Protein AF-A0A964DGU6-F1 (afdb_monomer_lite)

Radius of gyration: 27.06 Å; chains: 1; bounding box: 55×57×66 Å

Structure (mmCIF, N/CA/C/O backbone):
data_AF-A0A964DGU6-F1
#
_entry.id   AF-A0A964DGU6-F1
#
loop_
_atom_site.group_PDB
_atom_site.id
_atom_site.type_symbol
_atom_site.label_atom_id
_atom_site.label_alt_id
_atom_site.label_comp_id
_atom_site.label_asym_id
_atom_site.label_entity_id
_atom_site.label_seq_id
_atom_site.pdbx_PDB_ins_code
_atom_site.Cartn_x
_atom_site.Cartn_y
_atom_site.Cartn_z
_atom_site.occupancy
_atom_site.B_iso_or_equiv
_atom_site.auth_seq_id
_atom_site.auth_comp_id
_atom_site.auth_asym_id
_atom_site.auth_atom_id
_atom_site.pdbx_PDB_model_num
ATOM 1 N N . MET A 1 1 ? -18.839 1.724 38.085 1.00 58.38 1 MET A N 1
ATOM 2 C CA . MET A 1 1 ? -18.675 3.150 38.449 1.00 58.38 1 MET A CA 1
ATOM 3 C C . MET A 1 1 ? -19.527 3.477 39.675 1.00 58.38 1 MET A C 1
ATOM 5 O O . MET A 1 1 ? -20.723 3.678 39.516 1.00 58.38 1 MET A O 1
ATOM 9 N N . PRO A 1 2 ? -18.954 3.476 40.890 1.00 62.03 2 PRO A N 1
ATOM 10 C CA . PRO A 1 2 ? -19.704 3.676 42.140 1.00 62.03 2 PRO A CA 1
ATOM 11 C C . PRO A 1 2 ? -20.399 5.047 42.236 1.00 62.03 2 PRO A C 1
ATOM 13 O O . PRO A 1 2 ? -21.585 5.110 42.528 1.00 62.03 2 PRO A O 1
ATOM 16 N N . LYS A 1 3 ? -19.708 6.127 41.850 1.00 67.19 3 LYS A N 1
ATOM 17 C CA . LYS A 1 3 ? -20.197 7.516 41.967 1.00 67.19 3 LYS A CA 1
ATOM 18 C C . LYS A 1 3 ? -21.441 7.842 41.123 1.00 67.19 3 LYS A C 1
ATOM 20 O O . LYS A 1 3 ? -22.270 8.638 41.537 1.00 67.19 3 LYS A O 1
ATOM 25 N N . LEU A 1 4 ? -21.604 7.206 39.959 1.00 69.81 4 LEU A N 1
ATOM 26 C CA . LEU A 1 4 ? -22.812 7.372 39.132 1.00 69.81 4 LEU A CA 1
ATOM 27 C C . LEU A 1 4 ? -24.044 6.741 39.785 1.00 69.81 4 LEU A C 1
ATOM 29 O O . LEU A 1 4 ? -25.141 7.274 39.665 1.00 69.81 4 LEU A O 1
ATOM 33 N N . LYS A 1 5 ? -23.855 5.616 40.488 1.00 75.62 5 LYS A N 1
ATOM 34 C CA . LYS A 1 5 ? -24.944 4.938 41.198 1.00 75.62 5 LYS A CA 1
ATOM 35 C C . LYS A 1 5 ? -25.430 5.752 42.395 1.00 75.62 5 LYS A C 1
ATOM 37 O O . LYS A 1 5 ? -26.609 5.689 42.701 1.00 75.62 5 LYS A O 1
ATOM 42 N N . GLU A 1 6 ? -24.544 6.511 43.036 1.00 78.00 6 GLU A N 1
ATOM 43 C CA . GLU A 1 6 ? -24.896 7.441 44.116 1.00 78.00 6 GLU A CA 1
ATOM 44 C C . GLU A 1 6 ? -25.636 8.676 43.582 1.00 78.00 6 GLU A C 1
ATOM 46 O O . GLU A 1 6 ? -26.666 9.051 44.127 1.00 78.00 6 GLU A O 1
ATOM 51 N N . MET A 1 7 ? -25.178 9.276 42.476 1.00 74.06 7 MET A N 1
ATOM 52 C CA . MET A 1 7 ? -25.850 10.444 41.877 1.00 74.06 7 MET A CA 1
ATOM 53 C C . MET A 1 7 ? -27.248 10.119 41.341 1.00 74.06 7 MET A C 1
ATOM 55 O O . MET A 1 7 ? -28.158 10.930 41.477 1.00 74.06 7 MET A O 1
ATOM 59 N N . ALA A 1 8 ? -27.442 8.917 40.795 1.00 76.69 8 ALA A N 1
ATOM 60 C CA . ALA A 1 8 ? -28.751 8.457 40.334 1.00 76.69 8 ALA A CA 1
ATOM 61 C C . ALA A 1 8 ? -29.780 8.270 41.468 1.00 76.69 8 ALA A C 1
ATOM 63 O O . ALA A 1 8 ? -30.956 8.064 41.190 1.00 76.69 8 ALA A O 1
ATOM 64 N N . GLN A 1 9 ? -29.361 8.315 42.740 1.00 82.00 9 GLN A N 1
ATOM 65 C CA . GLN A 1 9 ? -30.283 8.271 43.881 1.00 82.00 9 GLN A CA 1
ATOM 66 C C . GLN A 1 9 ? -30.856 9.649 44.232 1.00 82.00 9 GLN A C 1
ATOM 68 O O . GLN A 1 9 ? -31.873 9.717 44.917 1.00 82.00 9 GLN A O 1
ATOM 73 N N . THR A 1 10 ? -30.212 10.739 43.802 1.00 80.81 10 THR A N 1
ATOM 74 C CA . THR A 1 10 ? -30.567 12.112 44.199 1.00 80.81 10 THR A CA 1
ATOM 75 C C . THR A 1 10 ? -30.916 13.026 43.027 1.00 80.81 10 THR A C 1
ATOM 77 O O . THR A 1 10 ? -31.479 14.096 43.256 1.00 80.81 10 THR A O 1
ATOM 80 N N . ALA A 1 11 ? -30.616 12.626 41.789 1.00 77.38 11 ALA A N 1
ATOM 81 C CA . ALA A 1 11 ? -30.937 13.378 40.583 1.00 77.38 11 ALA A CA 1
ATOM 82 C C . ALA A 1 11 ? -31.155 12.458 39.375 1.00 77.38 11 ALA A C 1
ATOM 84 O O . ALA A 1 11 ? -30.613 11.352 39.307 1.00 77.38 11 ALA A O 1
ATOM 85 N N . ASP A 1 12 ? -31.886 12.963 38.382 1.00 78.38 12 ASP A N 1
ATOM 86 C CA . ASP A 1 12 ? -32.028 12.298 37.091 1.00 78.38 12 ASP A CA 1
ATOM 87 C C . ASP A 1 12 ? -30.711 12.380 36.308 1.00 78.38 12 ASP A C 1
ATOM 89 O O . ASP A 1 12 ? -30.227 13.457 35.948 1.00 78.38 12 ASP A O 1
ATOM 93 N N . VAL A 1 13 ? -30.108 11.219 36.052 1.00 79.56 13 VAL A N 1
ATOM 94 C CA . VAL A 1 13 ? -28.839 11.108 35.326 1.00 79.56 13 VAL A CA 1
ATOM 95 C C . VAL A 1 13 ? -29.123 10.745 33.872 1.00 79.56 13 VAL A C 1
ATOM 97 O O . VAL A 1 13 ? -29.402 9.593 33.552 1.00 79.56 13 VAL A O 1
ATOM 100 N N . TYR A 1 14 ? -29.002 11.727 32.981 1.00 76.00 14 TYR A N 1
ATOM 101 C CA . TYR A 1 14 ? -29.258 11.557 31.544 1.00 76.00 14 TYR A CA 1
ATOM 102 C C . TYR A 1 14 ? -28.062 11.001 30.761 1.00 76.00 14 TYR A C 1
ATOM 104 O O . TYR A 1 14 ? -28.225 10.457 29.671 1.00 76.00 14 TYR A O 1
ATOM 112 N N . GLY A 1 15 ? -26.849 11.121 31.298 1.00 77.88 15 GLY A N 1
ATOM 113 C CA . GLY A 1 15 ? -25.646 10.651 30.623 1.00 77.88 15 GLY A CA 1
ATOM 114 C C . GLY A 1 15 ? -24.371 10.958 31.395 1.00 77.88 15 GLY A C 1
ATOM 115 O O . GLY A 1 15 ? -24.365 11.729 32.354 1.00 77.88 15 GLY A O 1
ATOM 116 N N . TYR A 1 16 ? -23.275 10.338 30.965 1.00 78.94 16 TYR A N 1
ATOM 117 C CA . TYR A 1 16 ? -21.940 10.564 31.505 1.00 78.94 16 TYR A CA 1
ATOM 118 C C . TYR A 1 16 ? -20.987 10.915 30.366 1.00 78.94 16 TYR A C 1
ATOM 120 O O . TYR A 1 16 ? -20.863 10.159 29.403 1.00 78.94 16 TYR A O 1
ATOM 128 N N . PHE A 1 17 ? -20.286 12.040 30.499 1.00 78.00 17 PHE A N 1
ATOM 129 C CA . PHE A 1 17 ? -19.331 12.514 29.504 1.00 78.00 17 PHE A CA 1
ATOM 130 C C . PHE A 1 17 ? -17.917 12.385 30.056 1.00 78.00 17 PHE A C 1
ATOM 132 O O . PHE A 1 17 ? -17.571 12.976 31.080 1.00 78.00 17 PHE A O 1
ATOM 139 N N . ASN A 1 18 ? -17.088 11.602 29.369 1.00 72.88 18 ASN A N 1
ATOM 140 C CA . ASN A 1 18 ? -15.678 11.488 29.703 1.00 72.88 18 ASN A CA 1
ATOM 141 C C . ASN A 1 18 ? -14.917 12.690 29.128 1.00 72.88 18 ASN A C 1
ATOM 143 O O . ASN A 1 18 ? -14.917 12.915 27.918 1.00 72.88 18 ASN A O 1
ATOM 147 N N . ASN A 1 19 ? -14.253 13.454 29.991 1.00 69.56 19 ASN A N 1
ATOM 148 C CA . ASN A 1 19 ? -13.508 14.640 29.594 1.00 69.56 19 ASN A CA 1
ATOM 149 C C . ASN A 1 19 ? -12.034 14.300 29.315 1.00 69.56 19 ASN A C 1
ATOM 151 O O . ASN A 1 19 ? -11.153 14.677 30.082 1.00 69.56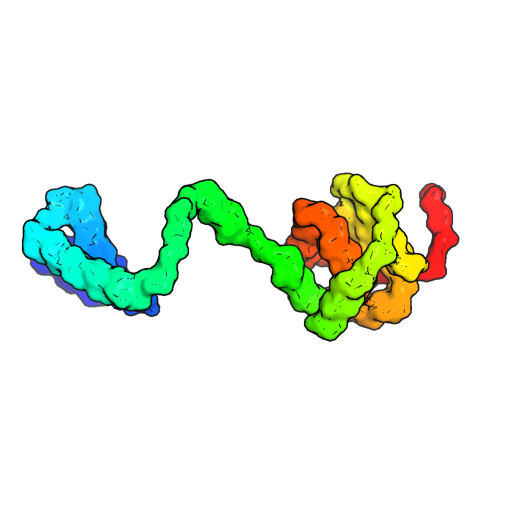 19 ASN A O 1
ATOM 155 N N . HIS A 1 20 ? -11.769 13.534 28.253 1.00 52.31 20 HIS A N 1
ATOM 156 C CA . HIS A 1 20 ? -10.414 13.060 27.929 1.00 52.31 20 HIS A CA 1
ATOM 157 C C . HIS A 1 20 ? -9.730 13.866 26.805 1.00 52.31 20 HIS A C 1
ATOM 159 O O . HIS A 1 20 ? -8.517 13.775 26.636 1.00 52.31 20 HIS A O 1
ATOM 165 N N . TYR A 1 21 ? -10.469 14.691 26.049 1.00 46.38 21 TYR A N 1
ATOM 166 C CA . TYR A 1 21 ? -9.908 15.484 24.948 1.00 46.38 21 TYR A CA 1
ATOM 167 C C . TYR A 1 21 ? -10.478 16.913 24.936 1.00 46.38 21 TYR A C 1
ATOM 169 O O . TYR A 1 21 ? -11.693 17.105 24.945 1.00 46.38 21 TYR A O 1
ATOM 177 N N . HIS A 1 22 ? -9.586 17.911 24.967 1.00 56.19 22 HIS A N 1
ATOM 178 C CA . HIS A 1 22 ? -9.840 19.362 24.871 1.00 56.19 22 HIS A CA 1
ATOM 179 C C . HIS A 1 22 ? -10.855 20.017 25.830 1.00 56.19 22 HIS A C 1
ATOM 181 O O . HIS A 1 22 ? -11.029 21.228 25.766 1.00 56.19 22 HIS A O 1
ATOM 187 N N . GLY A 1 23 ? -11.458 19.298 26.779 1.00 60.12 23 GLY A N 1
ATOM 188 C CA . GLY A 1 23 ? -12.314 19.933 27.784 1.00 60.12 23 GLY A CA 1
ATOM 189 C C . GLY A 1 23 ? -13.773 20.137 27.359 1.00 60.12 23 GLY A C 1
ATOM 190 O O . GLY A 1 23 ? -14.463 20.915 28.009 1.00 60.12 23 GLY A O 1
ATOM 191 N N . TYR A 1 24 ? -14.248 19.478 26.293 1.00 71.25 24 TYR A N 1
ATOM 192 C CA . TYR A 1 24 ? -15.576 19.716 25.697 1.00 71.25 24 TYR A CA 1
ATOM 193 C C . TYR A 1 24 ? -16.759 19.095 26.452 1.00 71.25 24 TYR A C 1
ATOM 195 O O . TYR A 1 24 ? -17.907 19.322 26.076 1.00 71.25 24 TYR A O 1
ATOM 203 N N . ALA A 1 25 ? -16.524 18.323 27.519 1.00 77.62 25 ALA A N 1
ATOM 204 C CA . ALA A 1 25 ? -17.606 17.661 28.254 1.00 77.62 25 ALA A CA 1
ATOM 205 C C . ALA A 1 25 ? -18.751 18.612 28.682 1.00 77.62 25 ALA A C 1
ATOM 207 O O . ALA A 1 25 ? -19.905 18.237 28.488 1.00 77.62 25 ALA A O 1
ATOM 208 N N . PRO A 1 26 ? -18.498 19.844 29.175 1.00 75.75 26 PRO A N 1
ATOM 209 C CA . PRO A 1 26 ? -19.570 20.778 29.522 1.00 75.75 26 PRO A CA 1
ATOM 210 C C . PRO A 1 26 ? -20.392 21.259 28.317 1.00 75.75 26 PRO A C 1
ATOM 212 O O . PRO A 1 26 ? -21.596 21.442 28.453 1.00 75.75 26 PRO A O 1
ATOM 215 N N . GLU A 1 27 ? -19.770 21.446 27.147 1.00 77.69 27 GLU A N 1
ATOM 216 C CA . GLU A 1 27 ? -20.459 21.864 25.915 1.00 77.69 27 GLU A CA 1
ATOM 217 C C . GLU A 1 27 ? -21.350 20.732 25.395 1.00 77.69 27 GLU A C 1
ATOM 219 O O . GLU A 1 27 ? -22.547 20.923 25.201 1.00 77.69 27 GLU A O 1
ATOM 224 N N . ASN A 1 28 ? -20.808 19.515 25.327 1.00 81.25 28 ASN A N 1
ATOM 225 C CA . ASN A 1 28 ? -21.547 18.335 24.882 1.00 81.25 28 ASN A CA 1
ATOM 226 C C . ASN A 1 28 ? -22.749 18.010 25.789 1.00 81.25 28 ASN A C 1
ATOM 228 O O . ASN A 1 28 ? -23.792 17.582 25.296 1.00 81.25 28 ASN A O 1
ATOM 232 N N . CYS A 1 29 ? -22.632 18.236 27.105 1.00 82.94 29 CYS A N 1
ATOM 233 C CA . CYS A 1 29 ? -23.765 18.115 28.027 1.00 82.94 29 CYS A CA 1
ATOM 234 C C . CYS A 1 29 ? -24.908 19.063 27.641 1.00 82.94 29 CYS A C 1
ATOM 236 O O . CYS A 1 29 ? -26.068 18.654 27.629 1.00 82.94 29 CYS A O 1
ATOM 238 N N . VAL A 1 30 ? -24.590 20.324 27.333 1.00 82.88 30 VAL A N 1
ATOM 239 C CA . VAL A 1 30 ? -25.595 21.331 26.967 1.00 82.88 30 VAL A CA 1
ATOM 240 C C . VAL A 1 30 ? -26.218 21.013 25.604 1.00 82.88 30 VAL A C 1
ATOM 242 O O . VAL A 1 30 ? -27.426 21.184 25.452 1.00 82.88 30 VAL A O 1
ATOM 245 N N . ASP A 1 31 ? -25.441 20.483 24.657 1.00 80.94 31 ASP A N 1
ATOM 246 C CA . ASP A 1 31 ? -25.919 20.058 23.334 1.00 80.94 31 ASP A CA 1
ATOM 247 C C . ASP A 1 31 ? -26.940 18.924 23.437 1.00 80.94 31 ASP A C 1
ATOM 249 O O . ASP A 1 31 ? -28.014 18.995 22.841 1.00 80.94 31 ASP A O 1
ATOM 253 N N . VAL A 1 32 ? -26.656 17.907 24.254 1.00 82.88 32 VAL A N 1
ATOM 254 C CA . VAL A 1 32 ? -27.604 16.809 24.481 1.00 82.88 32 VAL A CA 1
ATOM 255 C C . VAL A 1 32 ? -28.855 17.304 25.207 1.00 82.88 32 VAL A C 1
ATOM 257 O O . VAL A 1 32 ? -29.960 16.930 24.822 1.00 82.88 32 VAL A O 1
ATOM 260 N N . LEU A 1 33 ? -28.724 18.199 26.192 1.00 84.75 33 LEU A N 1
ATOM 261 C CA . LEU A 1 33 ? -29.889 18.826 26.830 1.00 84.75 33 LEU A CA 1
ATOM 262 C C . LEU A 1 33 ? -30.733 19.639 25.837 1.00 84.75 33 LEU A C 1
ATOM 264 O O . LEU A 1 33 ? -31.955 19.686 25.979 1.00 84.75 33 LEU A O 1
ATOM 268 N N . GLU A 1 34 ? -30.111 20.242 24.820 1.00 81.00 34 GLU A N 1
ATOM 269 C CA . GLU A 1 34 ? -30.821 21.002 23.785 1.00 81.00 34 GLU A CA 1
ATOM 270 C C . GLU A 1 34 ? -31.568 20.084 22.831 1.00 81.00 34 GLU A C 1
ATOM 272 O O . GLU A 1 34 ? -32.736 20.336 22.537 1.00 81.00 34 GLU A O 1
ATOM 277 N N . MET A 1 35 ? -30.941 18.979 22.425 1.00 81.00 35 MET A N 1
ATOM 278 C CA . MET A 1 35 ? -31.596 17.941 21.626 1.00 81.00 35 MET A CA 1
ATOM 279 C C . MET A 1 35 ? -32.785 17.312 22.364 1.00 81.00 35 MET A C 1
ATOM 281 O O . MET A 1 35 ? -33.775 16.953 21.732 1.00 81.00 35 MET A O 1
ATOM 285 N N . LEU A 1 36 ? -32.715 17.216 23.695 1.00 82.62 36 LEU A N 1
ATOM 286 C CA . LEU A 1 36 ? -33.807 16.737 24.547 1.00 82.62 36 LEU A CA 1
ATOM 287 C C . LEU A 1 36 ? -34.868 17.813 24.848 1.00 82.62 36 LEU A C 1
ATOM 289 O O . LEU A 1 36 ? -35.877 17.507 25.481 1.00 82.62 36 LEU A O 1
ATOM 293 N N . GLY A 1 37 ? -34.666 19.062 24.412 1.00 83.31 37 GLY A N 1
ATOM 294 C CA . GLY A 1 37 ? -35.593 20.173 24.651 1.00 83.31 37 GLY A CA 1
ATOM 295 C C . GLY A 1 37 ? -35.621 20.677 26.101 1.00 83.31 37 GLY A C 1
ATOM 296 O O . GLY A 1 37 ? -36.586 21.323 26.500 1.00 83.31 37 GLY A O 1
ATOM 297 N N . MET A 1 38 ? -34.584 20.384 26.891 1.00 83.06 38 MET A N 1
ATOM 298 C CA . MET A 1 38 ? -34.525 20.629 28.341 1.00 83.06 38 MET A CA 1
ATOM 299 C C . MET A 1 38 ? -33.562 21.762 28.742 1.00 83.06 38 MET A C 1
ATOM 301 O O . MET A 1 38 ? -33.359 22.009 29.929 1.00 83.06 38 MET A O 1
ATOM 305 N N . THR A 1 39 ? -32.943 22.455 27.782 1.00 83.12 39 THR A N 1
ATOM 306 C CA . THR A 1 39 ? -31.954 23.510 28.068 1.00 83.12 39 THR A CA 1
ATOM 307 C C . THR A 1 39 ? -32.586 24.810 28.552 1.00 83.12 39 THR A C 1
ATOM 309 O O . THR A 1 39 ? -33.527 25.322 27.941 1.00 83.12 39 THR A O 1
ATOM 312 N N . THR A 1 40 ? -31.988 25.424 29.574 1.00 84.00 40 THR A N 1
ATOM 313 C CA . THR A 1 40 ? -32.376 26.761 30.047 1.00 84.00 40 THR A CA 1
ATOM 314 C C . THR A 1 40 ? -31.694 27.888 29.250 1.00 84.00 40 THR A C 1
ATOM 316 O O . THR A 1 40 ? -30.631 27.677 28.658 1.00 84.00 40 THR A O 1
ATOM 319 N N . PRO A 1 41 ? -32.250 29.117 29.239 1.00 81.06 41 PRO A N 1
ATOM 320 C CA . PRO A 1 41 ? -31.617 30.264 28.577 1.00 81.06 41 PRO A CA 1
ATOM 321 C C . PRO A 1 41 ? -30.181 30.539 29.060 1.00 81.06 41 PRO A C 1
ATOM 323 O O . PRO A 1 41 ? -29.292 30.777 28.245 1.00 81.06 41 PRO A O 1
ATOM 326 N N . GLU A 1 42 ? -29.928 30.412 30.365 1.00 81.50 42 GLU A N 1
ATOM 327 C CA . GLU A 1 42 ? -28.606 30.609 30.987 1.00 81.50 42 GLU A CA 1
ATOM 328 C C . GLU A 1 42 ? -27.567 29.578 30.509 1.00 81.50 42 GLU A C 1
ATOM 330 O O . GLU A 1 42 ? -26.395 29.898 30.285 1.00 81.50 42 GLU A O 1
ATOM 335 N N . GLN A 1 43 ? -27.990 28.327 30.299 1.00 79.88 43 GLN A N 1
ATOM 336 C CA . GLN A 1 43 ? -27.132 27.268 29.759 1.00 79.88 43 GLN A CA 1
ATOM 337 C C . GLN A 1 43 ? -26.778 27.532 28.290 1.00 79.88 43 GLN A C 1
ATOM 339 O O . GLN A 1 43 ? -25.631 27.320 27.885 1.00 79.88 43 GLN A O 1
ATOM 344 N N . LYS A 1 44 ? -27.727 28.057 27.501 1.00 76.25 44 LYS A N 1
ATOM 345 C CA . LYS A 1 44 ? -27.473 28.459 26.108 1.00 76.25 44 LYS A CA 1
ATOM 346 C C . LYS A 1 44 ? -26.482 29.618 26.020 1.00 76.25 44 LYS A C 1
ATOM 348 O O . LYS A 1 44 ? -25.581 29.581 25.182 1.00 76.25 44 LYS A O 1
ATOM 353 N N . GLU A 1 45 ? -26.600 30.611 26.897 1.00 80.31 45 GLU A N 1
ATOM 354 C CA . GLU A 1 45 ? -25.652 31.729 26.964 1.00 80.31 45 GLU A CA 1
ATOM 355 C C . GLU A 1 45 ? -24.244 31.251 27.361 1.00 80.31 45 GLU A C 1
ATOM 357 O O . GLU A 1 45 ? -23.246 31.597 26.722 1.00 80.31 45 GLU A O 1
ATOM 362 N N . THR A 1 46 ? -24.161 30.367 28.360 1.00 78.19 46 THR A N 1
ATOM 363 C CA . THR A 1 46 ? -22.896 29.763 28.805 1.00 78.19 46 THR A CA 1
ATOM 364 C C . THR A 1 46 ? -22.205 29.006 27.668 1.00 78.19 46 THR A C 1
ATOM 366 O O . THR A 1 46 ? -21.003 29.176 27.451 1.00 78.19 46 THR A O 1
ATOM 369 N N . ARG A 1 47 ? -22.963 28.232 26.881 1.00 77.81 47 ARG A N 1
ATOM 370 C CA . ARG A 1 47 ? -22.461 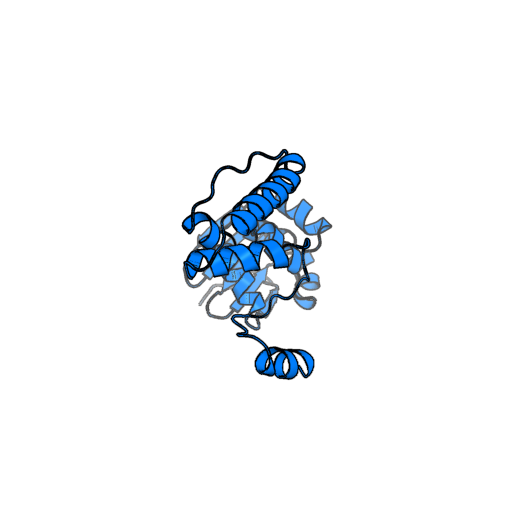27.542 25.684 1.00 77.81 47 ARG A CA 1
ATOM 371 C C . ARG A 1 47 ? -21.894 28.517 24.655 1.00 77.81 47 ARG A C 1
ATOM 373 O O . ARG A 1 47 ? -20.787 28.308 24.164 1.00 77.81 47 ARG A O 1
ATOM 380 N N . GLN A 1 48 ? -22.611 29.599 24.350 1.00 75.62 48 GLN A N 1
ATOM 381 C CA . GLN A 1 48 ? -22.145 30.606 23.389 1.00 75.62 48 GLN A CA 1
ATOM 382 C C . GLN A 1 48 ? -20.833 31.258 23.836 1.00 75.62 48 GLN A C 1
ATOM 384 O O . GLN A 1 48 ? -19.933 31.459 23.018 1.00 75.62 48 GLN A O 1
ATOM 389 N N . ARG A 1 49 ? -20.685 31.522 25.139 1.00 76.69 49 ARG A N 1
ATOM 390 C CA . ARG A 1 49 ? -19.451 32.062 25.719 1.00 76.69 49 ARG A CA 1
ATOM 391 C C . ARG A 1 49 ? -18.275 31.091 25.594 1.00 76.69 49 ARG A C 1
ATOM 393 O O . ARG A 1 49 ? -17.178 31.516 25.232 1.00 76.69 49 ARG A O 1
ATOM 400 N N . ILE A 1 50 ? -18.500 29.802 25.862 1.00 70.56 50 ILE A N 1
ATOM 401 C CA . ILE A 1 50 ? -17.479 28.751 25.727 1.00 70.56 50 ILE A CA 1
ATOM 402 C C . ILE A 1 50 ? -17.079 28.595 24.254 1.00 70.56 50 ILE A C 1
ATOM 404 O O . ILE A 1 50 ? -15.901 28.727 23.929 1.00 70.56 50 ILE A O 1
ATOM 408 N N . SER A 1 51 ? -18.045 28.430 23.347 1.00 66.25 51 SER A N 1
ATOM 409 C CA . SER A 1 51 ? -17.808 28.304 21.901 1.00 66.25 51 SER A CA 1
ATOM 410 C C . SER A 1 51 ? -17.081 29.525 21.315 1.00 66.25 51 SER A C 1
ATOM 412 O O . SER A 1 51 ? -16.157 29.389 20.510 1.00 66.25 51 SER A O 1
ATOM 414 N N . GLY A 1 52 ? -17.435 30.737 21.758 1.00 66.81 52 GLY A N 1
ATOM 415 C CA . GLY A 1 52 ? -16.776 31.980 21.351 1.00 66.81 52 GLY A CA 1
ATOM 416 C C . GLY A 1 52 ? -15.302 32.055 21.766 1.00 66.81 52 GLY A C 1
ATOM 417 O O . GLY A 1 52 ? -14.464 32.493 20.976 1.00 66.81 52 GLY A O 1
ATOM 418 N N . TYR A 1 53 ? -14.964 31.565 22.963 1.00 63.19 53 TYR A N 1
ATOM 419 C CA . TYR A 1 53 ? -13.578 31.474 23.435 1.00 63.19 53 TYR A CA 1
ATOM 420 C C . TYR A 1 53 ? -12.726 30.534 22.560 1.00 63.19 53 TYR A C 1
ATOM 422 O O . TYR A 1 53 ? -11.565 30.836 22.277 1.00 63.19 53 TYR A O 1
ATOM 430 N N . TRP A 1 54 ? -13.307 29.434 22.066 1.00 56.56 54 TRP A N 1
ATOM 431 C CA . TRP A 1 54 ? -12.642 28.509 21.138 1.00 56.56 54 TRP A CA 1
ATOM 432 C C . TRP A 1 54 ? -12.507 29.078 19.722 1.00 56.56 54 TRP A C 1
ATOM 434 O O . TRP A 1 54 ? -11.434 28.986 19.125 1.00 56.56 54 TRP A O 1
ATOM 444 N N . LYS A 1 55 ? -13.548 29.741 19.199 1.00 55.78 55 LYS A N 1
ATOM 445 C CA . LYS A 1 55 ? -13.520 30.388 17.873 1.00 55.78 55 LYS A CA 1
ATOM 446 C C . LYS A 1 55 ? -12.462 31.490 17.763 1.00 55.78 55 LYS A C 1
ATOM 448 O O . LYS A 1 55 ? -11.909 31.681 16.687 1.00 55.78 55 LYS A O 1
ATOM 453 N N . GLY A 1 56 ? -12.119 32.158 18.868 1.00 50.16 56 GLY A N 1
ATOM 454 C CA . GLY A 1 56 ? -11.010 33.120 18.918 1.00 50.16 56 GLY A CA 1
ATOM 455 C C . GLY A 1 56 ? -9.607 32.500 18.798 1.00 50.16 56 GLY A C 1
ATOM 456 O O . GLY A 1 56 ? -8.663 33.216 18.477 1.00 50.16 56 GLY A O 1
ATOM 457 N N . LYS A 1 57 ? -9.452 31.185 19.029 1.00 47.81 57 LYS A N 1
ATOM 458 C CA . LYS A 1 57 ? -8.169 30.459 18.926 1.00 47.81 57 LYS A CA 1
ATOM 459 C C . LYS A 1 57 ? -7.963 29.728 17.595 1.00 47.81 57 LYS A C 1
ATOM 461 O O . LYS A 1 57 ? -6.829 29.381 17.282 1.00 47.81 57 LYS A O 1
ATOM 466 N N . VAL A 1 58 ? -9.016 29.492 16.811 1.00 42.69 58 VAL A N 1
ATOM 467 C CA . VAL A 1 58 ? -8.939 28.719 15.559 1.00 42.69 58 VAL A CA 1
ATOM 468 C C . VAL A 1 58 ? -9.024 29.662 14.357 1.00 42.69 58 VAL A C 1
ATOM 470 O O . VAL A 1 58 ? -10.054 29.799 13.706 1.00 42.69 58 VAL A O 1
ATOM 473 N N . THR A 1 59 ? -7.915 30.329 14.039 1.00 39.94 59 THR A N 1
ATOM 474 C CA . THR A 1 59 ? -7.727 31.047 12.768 1.00 39.94 59 THR A CA 1
ATOM 475 C C . THR A 1 59 ? -7.216 30.096 11.690 1.00 39.94 59 THR A C 1
ATOM 477 O O . THR A 1 59 ? -6.136 30.255 11.136 1.00 39.94 59 THR A O 1
ATOM 480 N N . THR A 1 60 ? -8.003 29.084 11.351 1.00 35.84 60 THR A N 1
ATOM 481 C CA . THR A 1 60 ? -7.833 28.352 10.091 1.00 35.84 60 THR A CA 1
ATOM 482 C C . THR A 1 60 ? -9.215 28.154 9.500 1.00 35.84 60 THR A C 1
ATOM 484 O O . THR A 1 60 ? -10.052 27.449 10.053 1.00 35.84 60 THR A O 1
ATOM 487 N N . LYS A 1 61 ? -9.490 28.856 8.395 1.00 41.81 61 LYS A N 1
ATOM 488 C CA . LYS A 1 61 ? -10.723 28.682 7.623 1.00 41.81 61 LYS A CA 1
ATOM 489 C C . LYS A 1 61 ? -10.786 27.227 7.151 1.00 41.81 61 LYS A C 1
ATOM 491 O O . LYS A 1 61 ? -10.116 26.882 6.183 1.00 41.81 61 LYS A O 1
ATOM 496 N N . SER A 1 62 ? -11.575 26.382 7.812 1.00 44.94 62 SER A N 1
ATOM 497 C CA . SER A 1 62 ? -11.928 25.079 7.255 1.00 44.94 62 SER A CA 1
ATOM 498 C C . SER A 1 62 ? -13.081 25.274 6.279 1.00 44.94 62 SER A C 1
ATOM 500 O O . SER A 1 62 ? -14.150 25.760 6.650 1.00 44.94 62 SER A O 1
ATOM 502 N N . ILE A 1 63 ? -12.854 24.896 5.027 1.00 44.91 63 ILE A N 1
ATOM 503 C CA . ILE A 1 63 ? -13.906 24.713 4.027 1.00 44.91 63 ILE A CA 1
ATOM 504 C C . ILE A 1 63 ? -14.922 23.712 4.616 1.00 44.91 63 ILE A C 1
ATOM 506 O O . ILE A 1 63 ? -14.482 22.694 5.160 1.00 44.91 63 ILE A O 1
ATOM 510 N N . PRO A 1 64 ? -16.239 23.988 4.587 1.00 45.34 64 PRO A N 1
ATOM 511 C CA . PRO A 1 64 ? -17.229 23.070 5.138 1.00 45.34 64 PRO A CA 1
ATOM 512 C C . PRO A 1 64 ? -17.206 21.765 4.340 1.00 45.34 64 PRO A C 1
ATOM 514 O O . PRO A 1 64 ? -17.484 21.760 3.143 1.00 45.34 64 PRO A O 1
ATOM 517 N N . ARG A 1 65 ? -16.833 20.676 5.015 1.00 45.16 65 ARG A N 1
ATOM 518 C CA . ARG A 1 65 ? -16.843 19.314 4.476 1.00 45.16 65 ARG A CA 1
ATOM 519 C C . ARG A 1 65 ? -18.206 18.680 4.725 1.00 45.16 65 ARG A C 1
ATOM 521 O O . ARG A 1 65 ? -18.797 18.856 5.790 1.00 45.16 65 ARG A O 1
ATOM 528 N N . THR A 1 66 ? -18.704 17.970 3.730 1.00 59.59 66 THR A N 1
ATOM 529 C CA . THR A 1 66 ? -19.939 17.189 3.765 1.00 59.59 66 THR A CA 1
ATOM 530 C C . THR A 1 66 ? -19.683 15.797 4.355 1.00 59.59 66 THR A C 1
ATOM 532 O O . THR A 1 66 ? -18.542 15.357 4.468 1.00 59.59 66 THR A O 1
ATOM 535 N N . LEU A 1 67 ? -20.740 15.076 4.742 1.00 41.75 67 LEU A N 1
ATOM 536 C CA . LEU A 1 67 ? -20.624 13.694 5.242 1.00 41.75 67 LEU A CA 1
ATOM 537 C C . LEU A 1 67 ? -19.979 12.740 4.219 1.00 41.75 67 LEU A C 1
ATOM 539 O O . LEU A 1 67 ? -19.325 11.780 4.617 1.00 41.75 67 LEU A O 1
ATOM 543 N N . SER A 1 68 ? -20.117 13.026 2.921 1.00 50.91 68 SER A N 1
ATOM 544 C CA . SER A 1 68 ? -19.445 12.282 1.851 1.00 50.91 68 SER A CA 1
ATOM 545 C C . SER A 1 68 ? -17.922 12.429 1.922 1.00 50.91 68 SER A C 1
ATOM 547 O O . SER A 1 68 ? -17.213 11.439 1.782 1.00 50.91 68 SER A O 1
ATOM 549 N N . ASP A 1 69 ? -17.425 13.621 2.267 1.00 55.03 69 ASP A N 1
ATOM 550 C CA . ASP A 1 69 ? -15.987 13.875 2.431 1.00 55.03 69 ASP A CA 1
ATOM 551 C C . ASP A 1 69 ? -15.402 13.120 3.643 1.00 55.03 69 ASP A C 1
ATOM 553 O O . ASP A 1 69 ? -14.216 12.805 3.664 1.00 55.03 69 ASP A O 1
ATOM 557 N N . PHE A 1 70 ? -16.223 12.800 4.653 1.00 47.38 70 PHE A N 1
ATOM 558 C CA . PHE A 1 70 ? -15.815 11.981 5.804 1.00 47.38 70 PHE A CA 1
ATOM 559 C C . PHE A 1 70 ? -15.772 10.483 5.485 1.00 47.38 70 PHE A C 1
ATOM 561 O O . PHE A 1 70 ? -14.912 9.781 6.007 1.00 47.38 70 PHE A O 1
ATOM 568 N N . LEU A 1 71 ? -16.666 9.994 4.621 1.00 49.84 71 LEU A N 1
ATOM 569 C CA . LEU A 1 71 ? -16.658 8.601 4.158 1.00 49.84 71 LEU A CA 1
ATOM 570 C C . LEU A 1 71 ? -15.473 8.305 3.225 1.00 49.84 71 LEU A C 1
ATOM 572 O O . LEU A 1 71 ? -15.001 7.172 3.174 1.00 49.84 71 LEU A O 1
ATOM 576 N N . GLU A 1 72 ? -14.959 9.320 2.528 1.00 50.97 72 GLU A N 1
ATOM 577 C CA . GLU A 1 72 ? -13.728 9.222 1.731 1.00 50.97 72 GLU A CA 1
ATOM 578 C C . GLU A 1 72 ? -12.451 9.404 2.579 1.00 50.97 72 GLU A C 1
ATOM 580 O O . GLU A 1 72 ? -11.369 8.965 2.184 1.00 50.97 72 GLU A O 1
ATOM 585 N N . GLN A 1 73 ? -12.566 9.967 3.787 1.00 46.53 73 GLN A N 1
ATOM 586 C CA . GLN A 1 73 ? -11.461 10.226 4.717 1.00 46.53 73 GLN A CA 1
ATOM 587 C C . GLN A 1 73 ? -11.167 9.076 5.696 1.00 46.53 73 GLN A C 1
ATOM 589 O O . GLN A 1 73 ? -11.005 9.308 6.885 1.00 46.53 73 GLN A O 1
ATOM 594 N N . GLU A 1 74 ? -10.983 7.851 5.212 1.00 48.50 74 GLU A N 1
ATOM 595 C CA . GLU A 1 74 ? -10.123 6.858 5.899 1.00 48.50 74 GLU A CA 1
ATOM 596 C C . GLU A 1 74 ? -9.314 6.006 4.909 1.00 48.50 74 GLU A C 1
ATOM 598 O O . GLU A 1 74 ? -8.774 4.952 5.243 1.00 48.50 74 GLU A O 1
ATOM 603 N N . LYS A 1 75 ? -9.181 6.459 3.663 1.00 52.72 75 LYS A N 1
ATOM 604 C CA . LYS A 1 75 ? -8.229 5.869 2.730 1.00 52.72 75 LYS A CA 1
ATOM 605 C C . LYS A 1 75 ? -6.859 6.480 3.017 1.00 52.72 75 LYS A C 1
ATOM 607 O O . LYS A 1 75 ? -6.553 7.582 2.576 1.00 52.72 75 LYS A O 1
ATOM 612 N N . GLU A 1 76 ? -6.065 5.777 3.823 1.00 61.78 76 GLU A N 1
ATOM 613 C CA . GLU A 1 76 ? -4.642 6.073 4.020 1.00 61.78 76 GLU A CA 1
ATOM 614 C C . GLU A 1 76 ? -3.991 6.271 2.633 1.00 61.78 76 GLU A C 1
ATOM 616 O O . GLU A 1 76 ? -4.260 5.504 1.695 1.00 61.78 76 GLU A O 1
ATOM 621 N N . ASP A 1 77 ? -3.224 7.356 2.475 1.00 78.62 77 ASP A N 1
ATOM 622 C CA . ASP A 1 77 ? -2.571 7.697 1.206 1.00 78.62 77 ASP A CA 1
ATOM 623 C C . ASP A 1 77 ? -1.677 6.531 0.756 1.00 78.62 77 ASP A C 1
ATOM 625 O O . ASP A 1 77 ? -1.051 5.871 1.593 1.00 78.62 77 ASP A O 1
ATOM 629 N N . ILE A 1 78 ? -1.599 6.258 -0.553 1.00 80.12 78 ILE A N 1
ATOM 630 C CA . ILE A 1 78 ? -0.837 5.107 -1.072 1.00 80.12 78 ILE A CA 1
ATOM 631 C C . ILE A 1 78 ? 0.614 5.191 -0.602 1.00 80.12 78 ILE A C 1
ATOM 633 O O . ILE A 1 78 ? 1.185 4.176 -0.212 1.00 80.12 78 ILE A O 1
ATOM 637 N N . ALA A 1 79 ? 1.208 6.388 -0.574 1.00 79.50 79 ALA A N 1
ATOM 638 C CA . ALA A 1 79 ? 2.581 6.555 -0.110 1.00 79.50 79 ALA A CA 1
ATOM 639 C C . ALA A 1 79 ? 2.727 6.235 1.388 1.00 79.50 79 ALA A C 1
ATOM 641 O O . ALA A 1 79 ? 3.738 5.659 1.800 1.00 79.50 79 ALA A O 1
ATOM 642 N N . THR A 1 80 ? 1.716 6.554 2.202 1.00 84.75 80 THR A N 1
ATOM 643 C CA . THR A 1 80 ? 1.674 6.175 3.620 1.00 84.75 80 THR A CA 1
ATOM 644 C C . THR A 1 80 ? 1.535 4.662 3.781 1.00 84.75 80 THR A C 1
ATOM 646 O O . THR A 1 80 ? 2.338 4.066 4.498 1.00 84.75 80 THR A O 1
ATOM 649 N N . LEU A 1 81 ? 0.624 4.013 3.049 1.00 86.62 81 LEU A N 1
ATOM 650 C CA . LEU A 1 81 ? 0.493 2.550 3.044 1.00 86.62 81 LEU A CA 1
ATOM 651 C C . LEU A 1 81 ? 1.792 1.864 2.602 1.00 86.62 81 LEU A C 1
ATOM 653 O O . LEU A 1 81 ? 2.243 0.900 3.221 1.00 86.62 81 LEU A O 1
ATOM 657 N N . LEU A 1 82 ? 2.424 2.392 1.556 1.00 88.38 82 LEU A N 1
ATOM 658 C CA . LEU A 1 82 ? 3.655 1.863 0.987 1.00 88.38 82 LEU A CA 1
ATOM 659 C C . LEU A 1 82 ? 4.820 1.955 1.979 1.00 88.38 82 LEU A C 1
ATOM 661 O O . LEU A 1 82 ? 5.625 1.028 2.047 1.00 88.38 82 LEU A O 1
ATOM 665 N N . SER A 1 83 ? 4.881 3.012 2.798 1.00 87.19 83 SER A N 1
ATOM 666 C CA . SER A 1 83 ? 5.941 3.226 3.798 1.00 87.19 83 SER A CA 1
ATOM 667 C C . SER A 1 83 ? 6.070 2.102 4.837 1.00 87.19 83 SER A C 1
ATOM 669 O O . SER A 1 83 ? 7.144 1.909 5.404 1.00 87.19 83 SER A O 1
ATOM 671 N N . GLY A 1 84 ? 5.014 1.305 5.043 1.00 87.88 84 GLY A N 1
ATOM 672 C CA . GLY A 1 84 ? 5.062 0.103 5.880 1.00 87.88 84 GLY A CA 1
ATOM 673 C C . GLY A 1 84 ? 5.855 -1.057 5.265 1.00 87.88 84 GLY A C 1
ATOM 674 O O . GLY A 1 84 ? 6.313 -1.942 5.988 1.00 87.88 84 GLY A O 1
ATOM 675 N N . TYR A 1 85 ? 6.045 -1.045 3.944 1.00 89.25 85 TYR A N 1
ATOM 676 C CA . TYR A 1 85 ? 6.672 -2.123 3.175 1.00 89.25 85 TYR A CA 1
ATOM 677 C C . TYR A 1 85 ? 8.019 -1.730 2.568 1.00 89.25 85 TYR A C 1
ATOM 679 O O . TYR A 1 85 ? 8.799 -2.608 2.206 1.00 89.25 85 TYR A O 1
ATOM 687 N N . ILE A 1 86 ? 8.331 -0.439 2.463 1.00 90.56 86 ILE A N 1
ATOM 688 C CA . ILE A 1 86 ? 9.575 0.057 1.868 1.00 90.56 86 ILE A CA 1
ATOM 689 C C . ILE A 1 86 ? 10.307 1.002 2.825 1.00 90.56 86 ILE A C 1
ATOM 691 O O . ILE A 1 86 ? 9.705 1.797 3.539 1.00 90.56 86 ILE A O 1
ATOM 695 N N . GLU A 1 87 ? 11.636 0.940 2.836 1.00 89.81 87 GLU A N 1
ATOM 696 C CA . GLU A 1 87 ? 12.448 1.893 3.597 1.00 89.81 87 GLU A CA 1
ATOM 697 C C . GLU A 1 87 ? 12.389 3.291 2.959 1.00 89.81 87 GLU A C 1
ATOM 699 O O . GLU A 1 87 ? 12.411 3.406 1.735 1.00 89.81 87 GLU A O 1
ATOM 704 N N . ALA A 1 88 ? 12.390 4.359 3.764 1.00 87.25 88 ALA A N 1
ATOM 705 C CA . ALA A 1 88 ? 12.285 5.742 3.282 1.00 87.25 88 ALA A CA 1
ATOM 706 C C . ALA A 1 88 ? 13.310 6.097 2.185 1.00 87.25 88 ALA A C 1
ATOM 708 O O . ALA A 1 88 ? 12.959 6.710 1.179 1.00 87.25 88 ALA A O 1
ATOM 709 N N . SER A 1 89 ? 14.561 5.648 2.336 1.00 89.00 89 SER A N 1
ATOM 710 C CA . SER A 1 89 ? 15.623 5.836 1.337 1.00 89.00 89 SER A CA 1
ATOM 711 C C . SER A 1 89 ? 15.302 5.152 -0.002 1.00 89.00 89 SER A C 1
ATOM 713 O O . SER A 1 89 ? 15.587 5.688 -1.071 1.00 89.00 89 SER A O 1
ATOM 715 N N . ARG A 1 90 ? 14.675 3.971 0.030 1.00 87.56 90 ARG A N 1
ATOM 716 C CA . ARG A 1 90 ? 14.242 3.232 -1.166 1.00 87.56 90 ARG A CA 1
ATOM 717 C C . ARG A 1 90 ? 12.978 3.819 -1.780 1.00 87.56 90 ARG A C 1
ATOM 719 O O . ARG A 1 90 ? 12.864 3.791 -2.999 1.00 87.56 90 ARG A O 1
ATOM 726 N N . LEU A 1 91 ? 12.073 4.360 -0.966 1.00 89.50 91 LEU A N 1
ATOM 727 C CA . LEU A 1 91 ? 10.876 5.049 -1.444 1.00 89.50 91 LEU A CA 1
ATOM 728 C C . LEU A 1 91 ? 11.232 6.294 -2.252 1.00 89.50 91 LEU A C 1
ATOM 730 O O . LEU A 1 91 ? 10.647 6.521 -3.304 1.00 89.50 91 LEU A O 1
ATOM 734 N N . GLU A 1 92 ? 12.208 7.077 -1.795 1.00 89.00 92 GLU A N 1
ATOM 735 C CA . GLU A 1 92 ? 12.643 8.255 -2.547 1.00 89.00 92 GLU A CA 1
ATOM 736 C C . GLU A 1 92 ? 13.238 7.851 -3.902 1.00 89.00 92 GLU A C 1
ATOM 738 O O . GLU A 1 92 ? 12.808 8.345 -4.938 1.00 89.00 92 GLU A O 1
ATOM 743 N N . ASN A 1 93 ? 14.099 6.827 -3.914 1.00 88.31 93 ASN A N 1
ATOM 744 C CA . ASN A 1 93 ? 14.619 6.244 -5.154 1.00 88.31 93 ASN A CA 1
ATOM 745 C C . ASN A 1 93 ? 13.521 5.660 -6.062 1.00 88.31 93 ASN A C 1
ATOM 747 O O . ASN A 1 93 ? 13.697 5.607 -7.275 1.00 88.31 93 ASN A O 1
ATOM 751 N N . ALA A 1 94 ? 12.418 5.167 -5.492 1.00 89.06 94 ALA A N 1
ATOM 752 C CA . ALA A 1 94 ? 11.294 4.631 -6.249 1.00 89.06 94 ALA A CA 1
ATOM 753 C C . ALA A 1 94 ? 10.547 5.737 -7.008 1.00 89.06 94 ALA A C 1
ATOM 755 O O . ALA A 1 94 ? 10.223 5.554 -8.176 1.00 89.06 94 ALA A O 1
ATOM 756 N N . LYS A 1 95 ? 10.343 6.907 -6.385 1.00 87.81 95 LYS A N 1
ATOM 757 C CA . LYS A 1 95 ? 9.698 8.071 -7.022 1.00 87.81 95 LYS A CA 1
ATOM 758 C C . LYS A 1 95 ? 10.481 8.613 -8.221 1.00 87.81 95 LY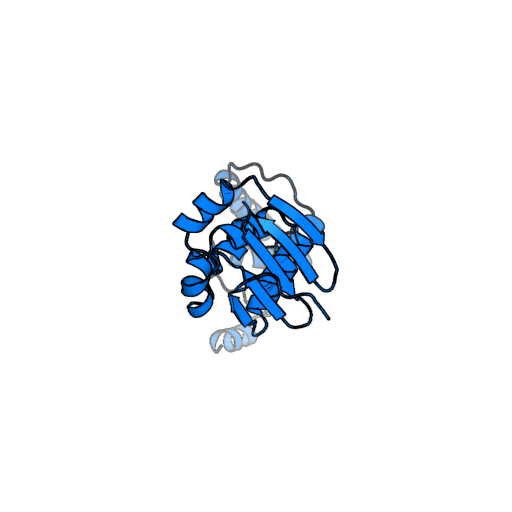S A C 1
ATOM 760 O O . LYS A 1 95 ? 9.901 9.228 -9.111 1.00 87.81 95 LYS A O 1
ATOM 765 N N . GLU A 1 96 ? 11.797 8.422 -8.236 1.00 89.12 96 GLU A N 1
ATOM 766 C CA . GLU A 1 96 ? 12.659 8.864 -9.336 1.00 89.12 96 GLU A CA 1
ATOM 767 C C . GLU A 1 96 ? 12.565 7.961 -10.577 1.00 89.12 96 GLU A C 1
ATOM 769 O O . GLU A 1 96 ? 12.961 8.373 -11.672 1.00 89.12 96 GLU A O 1
ATOM 774 N N . ILE A 1 97 ? 12.045 6.738 -10.435 1.00 86.44 97 ILE A N 1
ATOM 775 C CA . ILE A 1 97 ? 11.893 5.798 -11.546 1.00 86.44 97 ILE A CA 1
ATOM 776 C C . ILE A 1 97 ? 10.666 6.200 -12.365 1.00 86.44 97 ILE A C 1
ATOM 778 O O . ILE A 1 97 ? 9.534 6.105 -11.904 1.00 86.44 97 ILE A O 1
ATOM 782 N N . LYS A 1 98 ? 10.909 6.639 -13.601 1.00 83.56 98 LYS A N 1
ATOM 783 C CA . LYS A 1 98 ? 9.864 7.017 -14.571 1.00 83.56 98 LYS A CA 1
ATOM 784 C C . LYS A 1 98 ? 9.678 5.997 -15.693 1.00 83.56 98 LYS A C 1
ATOM 786 O O . LYS A 1 98 ? 8.707 6.079 -16.432 1.00 83.56 98 LYS A O 1
ATOM 791 N N . ASP A 1 99 ? 10.638 5.090 -15.831 1.00 85.38 99 ASP A N 1
ATOM 792 C CA . ASP A 1 99 ? 10.681 4.064 -16.867 1.00 85.38 99 ASP A CA 1
ATOM 793 C C . ASP A 1 99 ? 9.881 2.847 -16.396 1.00 85.38 99 ASP A C 1
ATOM 795 O O . ASP A 1 99 ? 10.415 1.966 -15.718 1.00 85.38 99 ASP A O 1
ATOM 799 N N . ILE A 1 100 ? 8.567 2.900 -16.611 1.00 86.56 100 ILE A N 1
ATOM 800 C CA . ILE A 1 100 ? 7.613 1.875 -16.188 1.00 86.56 100 ILE A CA 1
ATOM 801 C C . ILE A 1 100 ? 6.675 1.605 -17.357 1.00 86.56 100 ILE A C 1
ATOM 803 O O . ILE A 1 100 ? 5.907 2.481 -17.757 1.00 86.56 100 ILE A O 1
ATOM 807 N N . GLU A 1 101 ? 6.711 0.385 -17.876 1.00 79.56 101 GLU A N 1
ATOM 808 C CA . GLU A 1 101 ? 5.816 -0.079 -18.927 1.00 79.56 101 GLU A CA 1
ATOM 809 C C . GLU A 1 101 ? 4.856 -1.124 -18.355 1.00 79.56 101 GLU A C 1
ATOM 811 O O . GLU A 1 101 ? 5.252 -2.197 -17.901 1.00 79.56 101 GLU A O 1
ATOM 816 N N . MET A 1 102 ? 3.560 -0.817 -18.378 1.00 80.88 102 MET A N 1
ATOM 817 C CA . MET A 1 102 ? 2.521 -1.764 -17.977 1.00 80.88 102 MET A CA 1
ATOM 818 C C . MET A 1 102 ? 2.264 -2.745 -19.123 1.00 80.88 102 MET A C 1
ATOM 820 O O . MET A 1 102 ? 1.717 -2.360 -20.155 1.00 80.88 102 MET A O 1
ATOM 824 N N . ILE A 1 103 ? 2.644 -4.009 -18.937 1.00 77.88 103 ILE A N 1
ATOM 825 C CA . ILE A 1 103 ? 2.440 -5.076 -19.927 1.00 77.88 103 ILE A CA 1
ATOM 826 C C . ILE A 1 103 ? 1.017 -5.628 -19.801 1.00 77.88 103 ILE A C 1
ATOM 828 O O . ILE A 1 103 ? 0.328 -5.823 -20.800 1.00 77.88 103 ILE A O 1
ATOM 832 N N . GLU A 1 104 ? 0.563 -5.857 -18.567 1.00 75.44 104 GLU A N 1
ATOM 833 C CA . GLU A 1 104 ? -0.768 -6.377 -18.276 1.00 75.44 104 GLU A CA 1
ATOM 834 C C . GLU A 1 104 ? -1.284 -5.828 -16.944 1.00 75.44 104 GLU A C 1
ATOM 836 O O . GLU A 1 104 ? -0.591 -5.852 -15.927 1.00 75.44 104 GLU A O 1
ATOM 841 N N . LEU A 1 105 ? -2.522 -5.339 -16.945 1.00 76.94 105 LEU A N 1
ATOM 842 C CA . LEU A 1 105 ? -3.222 -4.892 -15.746 1.00 76.94 105 LEU A CA 1
ATOM 843 C C . LEU A 1 105 ? -4.601 -5.553 -15.719 1.00 76.94 105 LEU A C 1
ATOM 845 O O . LEU A 1 105 ? -5.576 -5.009 -16.239 1.00 76.94 105 LEU A O 1
ATOM 849 N N . GLY A 1 106 ? -4.645 -6.764 -15.174 1.00 73.25 106 GLY A N 1
ATOM 850 C CA . GLY A 1 106 ? -5.852 -7.562 -15.017 1.00 73.25 106 GLY A CA 1
ATOM 851 C C . GLY A 1 106 ? -6.436 -7.474 -13.609 1.00 73.25 106 GLY A C 1
ATOM 852 O O . GLY A 1 106 ? -5.873 -6.867 -12.697 1.00 73.25 106 GLY A O 1
ATOM 853 N N . THR A 1 107 ? -7.589 -8.113 -13.429 1.00 72.19 107 THR A N 1
ATOM 854 C CA . THR A 1 107 ? -8.208 -8.303 -12.107 1.00 72.19 107 THR A CA 1
ATOM 855 C C . THR A 1 107 ? -7.554 -9.429 -11.304 1.00 72.19 107 THR A C 1
ATOM 857 O O . THR A 1 107 ? -7.719 -9.486 -10.090 1.00 72.19 107 THR A O 1
ATOM 860 N N . ASP A 1 108 ? -6.843 -10.328 -11.982 1.00 77.44 108 ASP A N 1
ATOM 861 C CA . ASP A 1 108 ? -6.188 -11.532 -11.464 1.00 77.44 108 ASP A CA 1
ATOM 862 C C . ASP A 1 108 ? -4.665 -11.371 -11.351 1.00 77.44 108 ASP A C 1
ATOM 864 O O . ASP A 1 108 ? -4.052 -11.911 -10.430 1.00 77.44 108 ASP A O 1
ATOM 868 N N . LYS A 1 109 ? -4.045 -10.602 -12.253 1.00 86.12 109 LYS A N 1
ATOM 869 C CA . LYS A 1 109 ? -2.591 -10.400 -12.292 1.00 86.12 109 LYS A CA 1
ATOM 870 C C . LYS A 1 109 ? -2.183 -9.021 -12.799 1.00 86.12 109 LYS A C 1
ATOM 872 O O . LYS A 1 109 ? -2.899 -8.366 -13.554 1.00 86.12 109 LYS A O 1
ATOM 877 N N . ILE A 1 110 ? -0.982 -8.613 -12.409 1.00 85.38 110 ILE A N 1
ATOM 878 C CA . ILE A 1 110 ? -0.326 -7.379 -12.840 1.00 85.38 110 ILE A CA 1
ATOM 879 C C . ILE A 1 110 ? 1.066 -7.742 -13.350 1.00 85.38 110 ILE A C 1
ATOM 881 O O . ILE A 1 110 ? 1.836 -8.390 -12.642 1.00 85.38 110 ILE A O 1
ATOM 885 N N . VAL A 1 111 ? 1.395 -7.312 -14.564 1.00 82.50 111 VAL A N 1
ATOM 886 C CA . VAL A 1 111 ? 2.698 -7.533 -15.195 1.00 82.50 111 VAL A CA 1
ATOM 887 C C . VAL A 1 111 ? 3.230 -6.202 -15.701 1.00 82.50 111 VAL A C 1
ATOM 889 O O . VAL A 1 111 ? 2.548 -5.495 -16.445 1.00 82.50 111 VAL A O 1
ATOM 892 N N . ALA A 1 112 ? 4.449 -5.856 -15.308 1.00 84.94 112 ALA A N 1
ATOM 893 C CA . ALA A 1 112 ? 5.086 -4.612 -15.708 1.00 84.94 112 ALA A CA 1
ATOM 894 C C . ALA A 1 112 ? 6.588 -4.797 -15.918 1.00 84.94 112 ALA A C 1
ATOM 896 O O . ALA A 1 112 ? 7.228 -5.593 -15.229 1.00 84.94 112 ALA A O 1
ATOM 897 N N . ASP A 1 113 ? 7.142 -4.025 -16.845 1.00 83.19 113 ASP A N 1
ATOM 898 C CA . ASP A 1 113 ? 8.570 -3.749 -16.904 1.00 83.19 113 ASP A CA 1
ATOM 899 C C . ASP A 1 113 ? 8.852 -2.460 -16.125 1.00 83.19 113 ASP A C 1
ATOM 901 O O . ASP A 1 113 ? 8.180 -1.444 -16.303 1.00 83.19 113 ASP A O 1
ATOM 905 N N . VAL A 1 114 ? 9.818 -2.510 -15.213 1.00 88.06 114 VAL A N 1
ATOM 906 C CA . VAL A 1 114 ? 10.241 -1.369 -14.403 1.00 88.06 114 VAL A CA 1
ATOM 907 C C . VAL A 1 114 ? 11.737 -1.189 -14.595 1.00 88.06 114 VAL A C 1
ATOM 909 O O . VAL A 1 114 ? 12.542 -1.862 -13.948 1.00 88.06 114 VAL A O 1
ATOM 912 N N . ARG A 1 115 ? 12.132 -0.249 -15.457 1.00 86.94 115 ARG A N 1
ATOM 913 C CA . ARG A 1 115 ? 13.537 0.046 -15.779 1.00 86.94 115 ARG A CA 1
ATOM 914 C C . ARG A 1 115 ? 14.296 -1.202 -16.271 1.00 86.94 115 ARG A C 1
ATOM 916 O O . ARG A 1 115 ? 15.444 -1.428 -15.874 1.00 86.94 115 ARG A O 1
ATOM 923 N N . GLY A 1 116 ? 13.648 -2.030 -17.089 1.00 79.88 116 GLY A N 1
ATOM 924 C CA . GLY A 1 116 ? 14.194 -3.277 -17.628 1.00 79.88 116 GLY A CA 1
ATOM 925 C C . GLY A 1 116 ? 14.146 -4.478 -16.678 1.00 79.88 116 GLY A C 1
ATOM 926 O O . GLY A 1 116 ? 14.745 -5.507 -16.994 1.00 79.88 116 GLY A O 1
ATOM 927 N N . TYR A 1 117 ? 13.499 -4.348 -15.513 1.00 86.38 117 TYR A N 1
ATOM 928 C CA . TYR A 1 117 ? 13.228 -5.453 -14.586 1.00 86.38 117 TYR A CA 1
ATOM 929 C C . TYR A 1 117 ? 11.775 -5.902 -14.714 1.00 86.38 117 TYR A C 1
ATOM 931 O O . TYR A 1 117 ? 10.860 -5.080 -14.711 1.00 86.38 117 TYR A O 1
ATOM 939 N N . SER A 1 118 ? 11.556 -7.211 -14.794 1.00 86.00 118 SER A N 1
ATOM 940 C CA . SER A 1 118 ? 10.221 -7.791 -14.927 1.00 86.00 118 SER A CA 1
ATOM 941 C C . SER A 1 118 ? 9.579 -7.990 -13.557 1.00 86.00 118 SER A C 1
ATOM 943 O O . SER A 1 118 ? 10.048 -8.799 -12.754 1.00 86.00 118 SER A O 1
ATOM 945 N N . VAL A 1 119 ? 8.460 -7.305 -13.318 1.00 88.38 119 VAL A N 1
ATOM 946 C CA . VAL A 1 119 ? 7.639 -7.465 -12.116 1.00 88.38 119 VAL A CA 1
ATOM 947 C C . VAL A 1 119 ? 6.337 -8.177 -12.473 1.00 88.38 119 VAL A C 1
ATOM 949 O O . VAL A 1 119 ? 5.596 -7.743 -13.354 1.00 88.38 119 VAL A O 1
ATOM 952 N N . TYR A 1 120 ? 6.047 -9.268 -11.768 1.00 88.50 120 TYR A N 1
ATOM 953 C CA . TYR A 1 120 ? 4.825 -10.055 -11.923 1.00 88.50 120 TYR A CA 1
ATOM 954 C C . TYR A 1 120 ? 4.139 -10.215 -10.567 1.00 88.50 120 TYR A C 1
ATOM 956 O O . TYR A 1 120 ? 4.745 -10.684 -9.606 1.00 88.50 120 TYR A O 1
ATOM 964 N N . ILE A 1 121 ? 2.869 -9.841 -10.485 1.00 89.94 121 ILE A N 1
ATOM 965 C CA . ILE A 1 121 ? 2.058 -9.915 -9.271 1.00 89.94 121 ILE A CA 1
ATOM 966 C C . ILE A 1 121 ? 0.821 -10.746 -9.580 1.00 89.94 121 ILE A C 1
ATOM 968 O O . ILE A 1 121 ? 0.017 -10.363 -10.425 1.00 89.94 121 ILE A O 1
ATOM 972 N N . ASP A 1 122 ? 0.653 -11.855 -8.871 1.00 87.56 122 ASP A N 1
ATOM 973 C CA . ASP A 1 122 ? -0.545 -12.690 -8.939 1.00 87.56 122 ASP A CA 1
ATOM 974 C C . ASP A 1 122 ? -1.448 -12.365 -7.749 1.00 87.56 122 ASP A C 1
ATOM 976 O O . ASP A 1 122 ? -1.068 -12.595 -6.597 1.00 87.56 122 ASP A O 1
ATOM 980 N N . LEU A 1 123 ? -2.629 -11.804 -8.008 1.00 86.00 123 LEU A N 1
ATOM 981 C CA . LEU A 1 123 ? -3.582 -11.405 -6.970 1.00 86.00 123 LEU A CA 1
ATOM 982 C C . LEU A 1 123 ? -4.355 -12.614 -6.422 1.00 86.00 123 LEU A C 1
ATOM 984 O O . LEU A 1 123 ? -4.723 -12.626 -5.245 1.00 86.00 123 LEU A O 1
ATOM 988 N N . GLU A 1 124 ? -4.569 -13.648 -7.242 1.00 83.75 124 GLU A N 1
ATOM 989 C CA . GLU A 1 124 ? -5.274 -14.869 -6.836 1.00 83.75 124 GLU A CA 1
ATOM 990 C C . GLU A 1 124 ? -4.380 -15.786 -6.000 1.00 83.75 124 GLU A C 1
ATOM 992 O O . GLU A 1 124 ? -4.743 -16.196 -4.890 1.00 83.75 124 GLU A O 1
ATOM 997 N N . LYS A 1 125 ? -3.188 -16.089 -6.524 1.00 86.44 125 LYS A N 1
ATOM 998 C CA . LYS A 1 125 ? -2.185 -16.945 -5.877 1.00 86.44 125 LYS A CA 1
ATOM 999 C C . LYS A 1 125 ? -1.335 -16.189 -4.857 1.00 86.44 125 LYS A C 1
ATOM 1001 O O . LYS A 1 125 ? -0.629 -16.832 -4.086 1.00 86.44 125 LYS A O 1
ATOM 1006 N N . LYS A 1 126 ? -1.445 -14.855 -4.809 1.00 88.94 126 LYS A N 1
ATOM 1007 C CA . LYS A 1 126 ? -0.864 -13.968 -3.784 1.00 88.94 126 LYS A CA 1
ATOM 1008 C C . LYS A 1 126 ? 0.650 -14.062 -3.722 1.00 88.94 126 LYS A C 1
ATOM 1010 O O . LYS A 1 126 ? 1.233 -14.273 -2.656 1.00 88.94 126 LYS A O 1
ATOM 1015 N N . PHE A 1 127 ? 1.297 -13.905 -4.867 1.00 90.44 127 PHE A N 1
ATOM 1016 C CA . PHE A 1 127 ? 2.749 -13.856 -4.917 1.00 90.44 127 PHE A CA 1
ATOM 1017 C C . PHE A 1 127 ? 3.251 -12.710 -5.782 1.00 90.44 127 PHE A C 1
ATOM 1019 O O . PHE A 1 127 ? 2.591 -12.275 -6.724 1.00 90.44 127 PHE A O 1
ATOM 1026 N N . ILE A 1 128 ? 4.443 -12.233 -5.441 1.00 92.00 128 ILE A N 1
ATOM 1027 C CA . ILE A 1 128 ? 5.161 -11.195 -6.173 1.00 92.00 128 ILE A CA 1
ATOM 1028 C C . ILE A 1 128 ? 6.481 -11.781 -6.652 1.00 92.00 128 ILE A C 1
ATOM 1030 O O . ILE A 1 128 ? 7.250 -12.343 -5.862 1.00 92.00 128 ILE A O 1
ATOM 1034 N N . LEU A 1 129 ? 6.736 -11.614 -7.944 1.00 89.75 129 LEU A N 1
ATOM 1035 C CA . LEU A 1 129 ? 7.996 -11.902 -8.598 1.00 89.75 129 LEU A CA 1
ATOM 1036 C C . LEU A 1 129 ? 8.633 -10.613 -9.097 1.00 89.75 129 LEU A C 1
ATOM 1038 O O . LEU A 1 129 ? 7.971 -9.771 -9.694 1.00 89.75 129 LEU A O 1
ATOM 1042 N N . ASP A 1 130 ? 9.931 -10.503 -8.866 1.00 87.62 130 ASP A N 1
ATOM 1043 C CA . ASP A 1 130 ? 10.793 -9.447 -9.387 1.00 87.62 130 ASP A CA 1
ATOM 1044 C C . ASP A 1 130 ? 12.178 -10.074 -9.625 1.00 87.62 130 ASP A C 1
ATOM 1046 O O . ASP A 1 130 ? 12.633 -10.933 -8.855 1.00 87.62 130 ASP A O 1
ATOM 1050 N N . ASP A 1 131 ? 12.824 -9.729 -10.732 1.00 86.12 131 ASP A N 1
ATOM 1051 C CA . ASP A 1 131 ? 14.159 -10.201 -11.108 1.00 86.12 131 ASP A CA 1
ATOM 1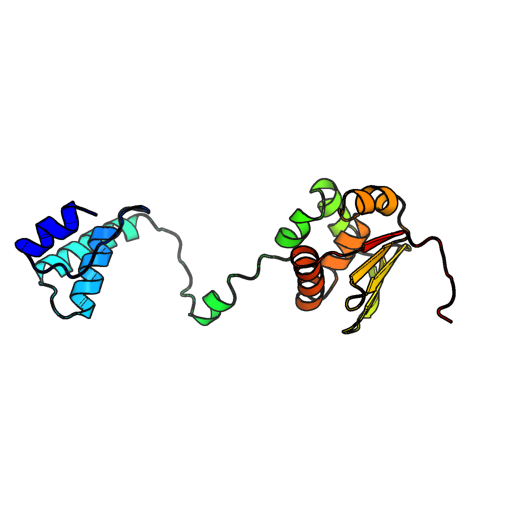052 C C . ASP A 1 131 ? 15.287 -9.253 -10.650 1.00 86.12 131 ASP A C 1
ATOM 1054 O O . ASP A 1 131 ? 16.474 -9.565 -10.798 1.00 86.12 131 ASP A O 1
ATOM 1058 N N . CYS A 1 132 ? 14.952 -8.140 -9.992 1.00 87.81 132 CYS A N 1
ATOM 1059 C CA . CYS A 1 132 ? 15.908 -7.192 -9.440 1.00 87.81 132 CYS A CA 1
ATOM 1060 C C . CYS A 1 132 ? 16.843 -7.802 -8.381 1.00 87.81 132 CYS A C 1
ATOM 1062 O O . CYS A 1 132 ? 16.438 -8.496 -7.447 1.00 87.81 132 CYS A O 1
ATOM 1064 N N . GLY A 1 133 ? 18.125 -7.422 -8.431 1.00 83.31 133 GLY A N 1
ATOM 1065 C CA . GLY A 1 133 ? 19.118 -7.823 -7.429 1.00 83.31 133 GLY A CA 1
ATOM 1066 C C . GLY A 1 133 ? 18.795 -7.414 -5.979 1.00 83.31 133 GLY A C 1
ATOM 1067 O O . GLY A 1 133 ? 19.133 -8.159 -5.059 1.00 83.31 133 GLY A O 1
ATOM 1068 N N . ASP A 1 134 ? 18.123 -6.276 -5.748 1.00 85.06 134 ASP A N 1
ATOM 1069 C CA . ASP A 1 134 ? 17.703 -5.839 -4.397 1.00 85.06 134 ASP A CA 1
ATOM 1070 C C . ASP A 1 134 ? 16.527 -6.684 -3.870 1.00 85.06 134 ASP A C 1
ATOM 1072 O O . ASP A 1 134 ? 16.373 -6.869 -2.658 1.00 85.06 134 ASP A O 1
ATOM 1076 N N . TRP A 1 135 ? 15.730 -7.274 -4.770 1.00 87.19 135 TRP A N 1
ATOM 1077 C CA . TRP A 1 135 ? 14.576 -8.094 -4.409 1.00 87.19 135 TRP A CA 1
ATOM 1078 C C . TRP A 1 135 ? 14.971 -9.347 -3.640 1.00 87.19 135 TRP A C 1
ATOM 1080 O O . TRP A 1 135 ? 14.386 -9.653 -2.609 1.00 87.19 135 TRP A O 1
ATOM 1090 N N . ARG A 1 136 ? 16.046 -10.031 -4.046 1.00 81.75 136 ARG A N 1
ATOM 1091 C CA . ARG A 1 136 ? 16.507 -11.265 -3.385 1.00 81.75 136 ARG A CA 1
ATOM 1092 C C . ARG A 1 136 ? 16.701 -11.111 -1.873 1.00 81.75 136 ARG A C 1
ATOM 1094 O O . ARG A 1 136 ? 16.475 -12.056 -1.114 1.00 81.75 136 ARG A O 1
ATOM 1101 N N . ARG A 1 137 ? 17.167 -9.936 -1.439 1.00 83.25 137 ARG A N 1
ATOM 1102 C CA . ARG A 1 137 ? 17.355 -9.611 -0.022 1.00 83.25 137 ARG A CA 1
ATOM 1103 C C . ARG A 1 137 ? 16.052 -9.132 0.607 1.00 83.25 137 ARG A C 1
ATOM 1105 O O . ARG A 1 137 ? 15.654 -9.665 1.638 1.00 83.25 137 ARG A O 1
ATOM 1112 N N . THR A 1 138 ? 15.403 -8.154 -0.015 1.00 85.06 138 THR A N 1
ATOM 1113 C CA . THR A 1 138 ? 14.214 -7.491 0.540 1.00 85.06 138 THR A CA 1
ATOM 1114 C C . THR A 1 138 ? 13.002 -8.426 0.621 1.00 85.06 138 THR A C 1
ATOM 1116 O O . THR A 1 138 ? 12.302 -8.409 1.629 1.00 85.06 138 THR A O 1
ATOM 1119 N N . ALA A 1 139 ? 12.846 -9.360 -0.321 1.00 85.31 139 ALA A N 1
ATOM 1120 C CA . ALA A 1 139 ? 11.830 -10.414 -0.310 1.00 85.31 139 ALA A CA 1
ATOM 1121 C C . ALA A 1 139 ? 11.866 -11.279 0.961 1.00 85.31 139 ALA A C 1
ATOM 1123 O O . ALA A 1 139 ? 10.825 -11.576 1.544 1.00 85.31 139 ALA A O 1
ATOM 1124 N N . ARG A 1 140 ? 13.064 -11.639 1.450 1.00 84.12 140 ARG A N 1
ATOM 1125 C CA . ARG A 1 140 ? 13.221 -12.431 2.689 1.00 84.12 140 ARG A CA 1
ATOM 1126 C C . ARG A 1 140 ? 12.753 -11.673 3.926 1.00 84.12 140 ARG A C 1
ATOM 1128 O O . ARG A 1 140 ? 12.263 -12.278 4.872 1.00 84.12 140 ARG A O 1
ATOM 1135 N N . GLU A 1 141 ? 12.917 -10.357 3.903 1.00 85.81 141 GLU A N 1
ATOM 1136 C CA . GLU A 1 141 ? 12.482 -9.444 4.958 1.00 85.81 141 GLU A CA 1
ATOM 1137 C C . GLU A 1 141 ? 11.029 -8.978 4.752 1.00 85.81 141 GLU A C 1
ATOM 1139 O O . GLU A 1 141 ? 10.533 -8.179 5.544 1.00 85.81 141 GLU A O 1
ATOM 1144 N N . ARG A 1 142 ? 10.347 -9.467 3.699 1.00 85.12 142 ARG A N 1
ATOM 1145 C CA . ARG A 1 142 ? 9.015 -9.018 3.253 1.00 85.12 142 ARG A CA 1
ATOM 1146 C C . ARG A 1 142 ? 8.933 -7.504 3.052 1.00 85.12 142 ARG A C 1
ATOM 1148 O O . ARG A 1 142 ? 7.923 -6.873 3.354 1.00 85.12 142 ARG A O 1
ATOM 1155 N N . ARG A 1 143 ? 10.023 -6.927 2.551 1.00 89.56 143 ARG A N 1
ATOM 1156 C CA . ARG A 1 143 ? 10.128 -5.522 2.166 1.00 89.56 143 ARG A CA 1
ATOM 1157 C C . ARG A 1 143 ? 10.164 -5.392 0.654 1.00 89.56 143 ARG A C 1
ATOM 1159 O O . ARG A 1 143 ? 10.609 -6.296 -0.047 1.00 89.56 143 ARG A O 1
ATOM 1166 N N . PHE A 1 144 ? 9.731 -4.244 0.158 1.00 93.00 144 PHE A N 1
ATOM 1167 C CA . PHE A 1 144 ? 9.806 -3.901 -1.249 1.00 93.00 144 PHE A CA 1
ATOM 1168 C C . PHE A 1 144 ? 11.163 -3.324 -1.625 1.00 93.00 144 PHE A C 1
ATOM 1170 O O . PHE A 1 144 ? 11.776 -2.547 -0.885 1.00 93.00 144 PHE A O 1
ATOM 1177 N N . CYS A 1 145 ? 11.612 -3.692 -2.820 1.00 93.12 145 CYS A N 1
ATOM 1178 C CA . CYS A 1 145 ? 12.663 -2.976 -3.515 1.00 93.12 145 CYS A CA 1
ATOM 1179 C C . CYS A 1 145 ? 12.098 -1.659 -4.082 1.00 93.12 145 CYS A C 1
ATOM 1181 O O . CYS A 1 145 ? 10.886 -1.421 -4.117 1.00 93.12 145 CYS A O 1
ATOM 1183 N N . LYS A 1 146 ? 12.984 -0.808 -4.599 1.00 93.12 146 LYS A N 1
ATOM 1184 C CA . LYS A 1 146 ? 12.576 0.436 -5.266 1.00 93.12 146 LYS A CA 1
ATOM 1185 C C . LYS A 1 146 ? 11.729 0.225 -6.532 1.00 93.12 146 LYS A C 1
ATOM 1187 O O . LYS A 1 146 ? 10.925 1.093 -6.836 1.00 93.12 146 LYS A O 1
ATOM 1192 N N . HIS A 1 147 ? 11.877 -0.894 -7.252 1.00 93.94 147 HIS A N 1
ATOM 1193 C CA . HIS A 1 147 ? 11.118 -1.154 -8.487 1.00 93.94 147 HIS A CA 1
ATOM 1194 C C . HIS A 1 147 ? 9.653 -1.475 -8.189 1.00 93.94 147 HIS A C 1
ATOM 1196 O O . HIS A 1 147 ? 8.764 -0.856 -8.762 1.00 93.94 147 HIS A O 1
ATOM 1202 N N . ILE A 1 148 ? 9.389 -2.346 -7.212 1.00 92.50 148 ILE A N 1
ATOM 1203 C CA . ILE A 1 148 ? 8.021 -2.609 -6.746 1.00 92.50 148 ILE A CA 1
ATOM 1204 C C . ILE A 1 148 ? 7.418 -1.353 -6.122 1.00 92.50 148 ILE A C 1
ATOM 1206 O O . ILE A 1 148 ? 6.262 -1.044 -6.382 1.00 92.50 148 ILE A O 1
ATOM 1210 N N . GLY A 1 149 ? 8.202 -0.584 -5.357 1.00 92.25 149 GLY A N 1
ATOM 1211 C CA . GLY A 1 149 ? 7.757 0.720 -4.865 1.00 92.25 149 GLY A CA 1
ATOM 1212 C C . GLY A 1 149 ? 7.326 1.656 -5.999 1.00 92.25 149 GLY A C 1
ATOM 1213 O O . GLY A 1 149 ? 6.268 2.270 -5.910 1.00 92.25 149 GLY A O 1
ATOM 1214 N N . ALA A 1 150 ? 8.106 1.724 -7.080 1.00 92.62 150 ALA A N 1
ATOM 1215 C CA . ALA A 1 150 ? 7.804 2.562 -8.235 1.00 92.62 150 ALA A CA 1
ATOM 1216 C C . ALA A 1 150 ? 6.550 2.075 -8.973 1.00 92.62 150 ALA A C 1
ATOM 1218 O O . ALA A 1 150 ? 5.685 2.881 -9.303 1.00 92.62 150 ALA A O 1
ATOM 1219 N N . LEU A 1 151 ? 6.400 0.757 -9.139 1.00 92.25 151 LEU A N 1
ATOM 1220 C CA . LEU A 1 151 ? 5.197 0.154 -9.708 1.00 92.25 151 LEU A CA 1
ATOM 1221 C C . LEU A 1 151 ? 3.949 0.500 -8.885 1.00 92.25 151 LEU A C 1
ATOM 1223 O O . LEU A 1 151 ? 2.952 0.929 -9.451 1.00 92.25 151 LEU A O 1
ATOM 1227 N N . MET A 1 152 ? 4.003 0.383 -7.555 1.00 92.25 152 MET A N 1
ATOM 1228 C CA . MET A 1 152 ? 2.870 0.727 -6.683 1.00 92.25 152 MET A CA 1
ATOM 1229 C C . MET A 1 152 ? 2.466 2.201 -6.788 1.00 92.25 152 MET A C 1
ATOM 1231 O O . MET A 1 152 ? 1.288 2.513 -6.650 1.00 92.25 152 MET A O 1
ATOM 1235 N N . LEU A 1 153 ? 3.423 3.098 -7.039 1.00 89.19 153 LEU A N 1
ATOM 1236 C CA . LEU A 1 153 ? 3.155 4.522 -7.261 1.00 89.19 153 LEU A CA 1
ATOM 1237 C C . LEU A 1 153 ? 2.600 4.816 -8.666 1.00 89.19 153 LEU A C 1
ATOM 1239 O O . LEU A 1 153 ? 1.939 5.835 -8.846 1.00 89.19 153 LEU A O 1
ATOM 1243 N N . ALA A 1 154 ? 2.879 3.958 -9.649 1.00 87.50 154 ALA A N 1
ATOM 1244 C CA . ALA A 1 154 ? 2.418 4.106 -11.030 1.00 87.50 154 ALA A CA 1
ATOM 1245 C C . ALA A 1 154 ? 1.066 3.424 -11.305 1.00 87.50 154 ALA A C 1
ATOM 1247 O O . ALA A 1 154 ? 0.369 3.791 -12.253 1.00 87.50 154 ALA A O 1
ATOM 1248 N N . LEU A 1 155 ? 0.695 2.430 -10.497 1.00 86.94 155 LEU A N 1
ATOM 1249 C CA . LEU A 1 155 ? -0.584 1.735 -10.597 1.00 86.94 155 LEU A CA 1
ATOM 1250 C C . LEU A 1 155 ? -1.770 2.661 -10.273 1.00 86.94 155 LEU A C 1
ATOM 1252 O O . LEU A 1 155 ? -1.639 3.567 -9.447 1.00 86.94 155 LEU A O 1
ATOM 1256 N N . PRO A 1 156 ? -2.964 2.399 -10.844 1.00 83.44 156 PRO A N 1
ATOM 1257 C CA . PRO A 1 156 ? -4.191 3.034 -10.378 1.00 83.44 156 PRO A CA 1
ATOM 1258 C C . PRO A 1 156 ? -4.387 2.805 -8.879 1.00 83.44 156 PRO A C 1
ATOM 1260 O O . PRO A 1 156 ? -4.110 1.717 -8.369 1.00 83.44 156 PRO A O 1
ATOM 1263 N N . GLU A 1 157 ? -4.912 3.813 -8.184 1.00 81.38 157 GLU A N 1
ATOM 1264 C CA . GLU A 1 157 ? -5.014 3.812 -6.723 1.00 81.38 157 GLU A CA 1
ATOM 1265 C C . GLU A 1 157 ? -5.733 2.578 -6.161 1.00 81.38 157 GLU A C 1
ATOM 1267 O O . GLU A 1 157 ? -5.285 1.996 -5.171 1.00 81.38 157 GLU A O 1
ATOM 1272 N N . ASP A 1 158 ? -6.808 2.135 -6.813 1.00 81.88 158 ASP A N 1
ATOM 1273 C CA . ASP A 1 158 ? -7.560 0.956 -6.383 1.00 81.88 158 ASP A CA 1
ATOM 1274 C C . ASP A 1 158 ? -6.749 -0.342 -6.526 1.00 81.88 158 ASP A C 1
ATOM 1276 O O . ASP A 1 158 ? -6.800 -1.203 -5.645 1.00 81.88 158 ASP A O 1
ATOM 12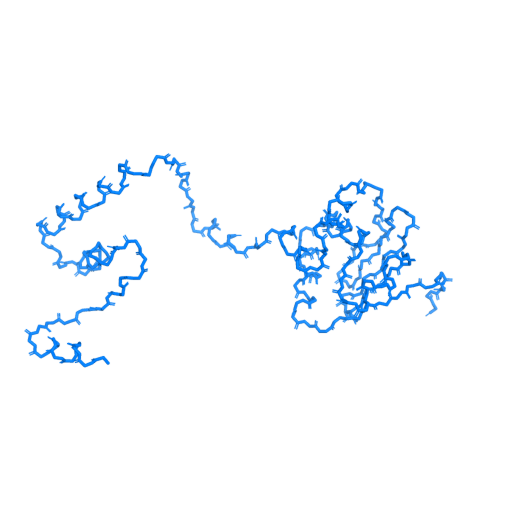80 N N . ALA A 1 159 ? -5.948 -0.468 -7.590 1.00 83.56 159 ALA A N 1
ATOM 1281 C CA . ALA A 1 159 ? -5.095 -1.633 -7.820 1.00 83.56 159 ALA A CA 1
ATOM 1282 C C . ALA A 1 159 ? -3.930 -1.673 -6.819 1.00 83.56 159 ALA A C 1
ATOM 1284 O O . ALA A 1 159 ? -3.699 -2.697 -6.173 1.00 83.56 159 ALA A O 1
ATOM 1285 N N . ALA A 1 160 ? -3.240 -0.543 -6.634 1.00 88.38 160 ALA A N 1
ATOM 1286 C CA . ALA A 1 160 ? -2.147 -0.422 -5.673 1.00 88.38 160 ALA A CA 1
ATOM 1287 C C . ALA A 1 160 ? -2.627 -0.716 -4.244 1.00 88.38 160 ALA A C 1
ATOM 1289 O O . ALA A 1 160 ? -2.037 -1.533 -3.533 1.00 88.38 160 ALA A O 1
ATOM 1290 N N . ARG A 1 161 ? -3.747 -0.108 -3.831 1.00 88.75 161 ARG A N 1
ATOM 1291 C CA . ARG A 1 161 ? -4.340 -0.346 -2.510 1.00 88.75 161 ARG A CA 1
ATOM 1292 C C . ARG A 1 161 ? -4.779 -1.798 -2.342 1.00 88.75 161 ARG A C 1
ATOM 1294 O O . ARG A 1 161 ? -4.527 -2.374 -1.286 1.00 88.75 161 ARG A O 1
ATOM 1301 N N . GLY A 1 162 ? -5.372 -2.406 -3.372 1.00 88.00 162 GLY A N 1
ATOM 1302 C CA . GLY A 1 162 ? -5.760 -3.817 -3.363 1.00 88.00 162 GLY A CA 1
ATOM 1303 C C . GLY A 1 162 ? -4.587 -4.751 -3.053 1.00 88.00 162 GLY A C 1
ATOM 1304 O O . GLY A 1 162 ? -4.711 -5.630 -2.198 1.00 88.00 162 GLY A O 1
ATOM 1305 N N . VAL A 1 163 ? -3.426 -4.509 -3.669 1.00 89.25 163 VAL A N 1
ATOM 1306 C CA . VAL A 1 163 ? -2.196 -5.264 -3.384 1.00 89.25 163 VAL A CA 1
ATOM 1307 C C . VAL A 1 163 ? -1.712 -5.011 -1.954 1.00 89.25 163 VAL A C 1
ATOM 1309 O O . VAL A 1 163 ? -1.529 -5.957 -1.189 1.00 89.25 163 VAL A O 1
ATOM 1312 N N . LEU A 1 164 ? -1.534 -3.745 -1.563 1.00 91.00 164 LEU A N 1
ATOM 1313 C CA . LEU A 1 164 ? -0.973 -3.372 -0.257 1.00 91.00 164 LEU A CA 1
ATOM 1314 C C . LEU A 1 164 ? -1.830 -3.882 0.910 1.00 91.00 164 LEU A C 1
ATOM 1316 O O . LEU A 1 164 ? -1.324 -4.500 1.850 1.00 91.00 164 LEU A O 1
ATOM 1320 N N . GLU A 1 165 ? -3.145 -3.684 0.844 1.00 88.88 165 GLU A N 1
ATOM 1321 C CA . GLU A 1 165 ? -4.062 -4.211 1.852 1.00 88.88 165 GLU A CA 1
ATOM 1322 C C . GLU A 1 165 ? -4.147 -5.737 1.819 1.00 88.88 165 GLU A C 1
ATOM 1324 O O . GLU A 1 165 ? -4.275 -6.366 2.875 1.00 88.88 165 GLU A O 1
ATOM 1329 N N . GLY A 1 166 ? -4.070 -6.341 0.630 1.00 86.62 166 GLY A N 1
ATOM 1330 C CA . GLY A 1 166 ? -4.021 -7.788 0.461 1.00 86.62 166 GLY A CA 1
ATOM 1331 C C . GLY A 1 166 ? -2.857 -8.398 1.236 1.00 86.62 166 GLY A C 1
ATOM 1332 O O . GLY A 1 166 ? -3.053 -9.358 1.985 1.00 86.62 166 GLY A O 1
ATOM 1333 N N . ILE A 1 167 ? -1.672 -7.793 1.129 1.00 88.81 167 ILE A N 1
ATOM 1334 C CA . ILE A 1 167 ? -0.464 -8.208 1.855 1.00 88.81 167 ILE A CA 1
ATOM 1335 C C . ILE A 1 167 ? -0.622 -8.000 3.366 1.00 88.81 167 ILE A C 1
ATOM 1337 O O . ILE A 1 167 ? -0.138 -8.806 4.156 1.00 88.81 167 ILE A O 1
ATOM 1341 N N . LYS A 1 168 ? -1.318 -6.942 3.804 1.00 85.25 168 LYS A N 1
ATOM 1342 C CA . LYS A 1 168 ? -1.596 -6.705 5.234 1.00 85.25 168 LYS A CA 1
ATOM 1343 C C . LYS A 1 168 ? -2.502 -7.781 5.840 1.00 85.25 168 LYS A C 1
ATOM 1345 O O . LYS A 1 168 ? -2.305 -8.177 6.987 1.00 85.25 168 LYS A O 1
ATOM 1350 N N . LYS A 1 169 ? -3.522 -8.215 5.093 1.00 82.81 169 LYS A N 1
ATOM 1351 C CA . LYS A 1 169 ? -4.583 -9.117 5.577 1.00 82.81 169 LYS A CA 1
ATOM 1352 C C . LYS A 1 169 ? -4.216 -10.598 5.447 1.00 82.81 169 LYS A C 1
ATOM 1354 O O . LYS A 1 169 ? -4.777 -11.421 6.168 1.00 82.81 169 LYS A O 1
ATOM 1359 N N . GLN A 1 170 ? -3.336 -10.959 4.515 1.00 81.25 170 GLN A N 1
ATOM 1360 C CA . GLN A 1 170 ? -3.070 -12.350 4.140 1.00 81.25 170 GLN A CA 1
ATOM 1361 C C . GLN A 1 170 ? -1.573 -12.627 3.995 1.00 81.25 170 GLN A C 1
ATOM 1363 O O . GLN A 1 170 ? -0.758 -11.721 3.875 1.00 81.25 170 GLN A O 1
ATOM 1368 N N . GLN A 1 171 ? -1.195 -13.906 4.004 1.00 83.44 171 GLN A N 1
ATOM 1369 C CA . GLN A 1 171 ? 0.180 -14.302 3.707 1.00 83.44 171 GLN A CA 1
ATOM 1370 C C . GLN A 1 171 ? 0.397 -14.261 2.194 1.00 83.44 171 GLN A C 1
ATOM 1372 O O . GLN A 1 171 ? -0.334 -14.918 1.457 1.00 83.44 171 GLN A O 1
ATOM 1377 N N . TRP A 1 172 ? 1.384 -13.478 1.768 1.00 91.62 172 TRP A N 1
ATOM 1378 C CA . TRP A 1 172 ? 1.831 -13.379 0.382 1.00 91.62 172 TRP A CA 1
ATOM 1379 C C . TRP A 1 172 ? 3.242 -13.947 0.249 1.00 91.62 172 TRP A C 1
ATOM 1381 O O . TRP A 1 172 ? 4.053 -13.829 1.175 1.00 91.62 172 TRP A O 1
ATOM 1391 N N . GLU A 1 173 ? 3.539 -14.541 -0.902 1.00 88.50 173 GLU A N 1
ATOM 1392 C CA . GLU A 1 173 ? 4.861 -15.081 -1.220 1.00 88.50 173 GLU A CA 1
ATOM 1393 C C . GLU A 1 173 ? 5.697 -14.079 -2.022 1.00 88.50 173 GLU A C 1
ATOM 1395 O O . GLU A 1 173 ? 5.226 -13.443 -2.960 1.00 88.50 173 GLU A O 1
ATOM 1400 N N . PHE A 1 174 ? 6.958 -13.919 -1.627 1.00 90.62 174 PHE A N 1
ATOM 1401 C CA . PHE A 1 174 ? 7.892 -12.974 -2.232 1.00 90.62 174 PHE A CA 1
ATOM 1402 C C . PHE A 1 174 ? 9.043 -13.798 -2.802 1.00 90.62 174 PHE A C 1
ATOM 1404 O O . PHE A 1 174 ? 9.877 -14.306 -2.047 1.00 90.62 174 PHE A O 1
ATOM 1411 N N . SER A 1 175 ? 9.071 -13.964 -4.123 1.00 85.38 175 SER A N 1
ATOM 1412 C CA . SER A 1 175 ? 9.983 -14.890 -4.800 1.00 85.38 175 SER A CA 1
ATOM 1413 C C . SER A 1 175 ? 10.750 -14.178 -5.906 1.00 85.38 175 SER A C 1
ATOM 1415 O O . SER A 1 175 ? 10.244 -13.258 -6.535 1.00 85.38 175 SER A O 1
ATOM 1417 N N . GLN A 1 176 ? 12.001 -14.568 -6.140 1.00 82.00 176 GLN A N 1
ATOM 1418 C CA . GLN A 1 176 ? 12.793 -13.989 -7.223 1.00 82.00 176 GLN A CA 1
ATOM 1419 C C . GLN A 1 176 ? 12.474 -14.699 -8.538 1.00 82.00 176 GLN A C 1
ATOM 1421 O O . GLN A 1 176 ? 12.476 -15.930 -8.582 1.00 82.00 176 GLN A O 1
ATOM 1426 N N . TYR A 1 177 ? 12.264 -13.936 -9.610 1.00 71.56 177 TYR A N 1
ATOM 1427 C CA . TYR A 1 177 ? 12.226 -14.503 -10.955 1.00 71.56 177 TYR A CA 1
ATOM 1428 C C . TYR A 1 177 ? 13.654 -14.652 -11.486 1.00 71.56 177 TYR A C 1
ATOM 1430 O O . TYR A 1 177 ? 14.425 -13.696 -11.476 1.00 71.56 177 TYR A O 1
ATOM 1438 N N . THR A 1 178 ? 14.042 -15.850 -11.927 1.00 56.09 178 THR A N 1
ATOM 1439 C CA . THR A 1 178 ? 15.404 -16.126 -12.430 1.00 56.09 178 THR A CA 1
ATOM 1440 C C . THR A 1 178 ? 15.481 -16.288 -13.951 1.00 56.09 178 THR A C 1
ATOM 1442 O O . THR A 1 178 ? 16.456 -16.840 -14.453 1.00 56.09 178 THR A O 1
ATOM 1445 N N . GLY A 1 179 ? 14.491 -15.782 -14.692 1.00 48.81 179 GLY A N 1
ATOM 1446 C CA . GLY A 1 179 ? 14.538 -15.660 -16.152 1.00 48.81 179 GLY A CA 1
ATOM 1447 C C . GLY A 1 179 ? 13.373 -16.323 -16.890 1.00 48.81 179 GLY A C 1
ATOM 1448 O O . GLY A 1 179 ? 12.797 -17.299 -16.413 1.00 48.81 179 GLY A O 1
ATOM 1449 N N . ARG A 1 180 ? 13.073 -15.748 -18.070 1.00 41.22 180 ARG A N 1
ATOM 1450 C CA . ARG A 1 180 ? 12.066 -16.144 -19.075 1.00 41.22 180 ARG A CA 1
ATOM 1451 C C . ARG A 1 180 ? 11.951 -17.664 -19.226 1.00 41.22 180 ARG A C 1
ATOM 1453 O O . ARG A 1 180 ? 12.731 -18.282 -19.945 1.00 41.22 180 ARG A O 1
ATOM 1460 N N . GLY A 1 181 ? 10.954 -18.244 -18.577 1.00 35.44 181 GLY A N 1
ATOM 1461 C CA . GLY A 1 181 ? 10.429 -19.567 -18.884 1.00 35.44 181 GLY A CA 1
ATOM 1462 C C . GLY A 1 181 ? 9.009 -19.392 -19.388 1.00 35.44 181 GLY A C 1
ATOM 1463 O O . GLY A 1 181 ? 8.182 -18.834 -18.668 1.00 35.44 181 GLY A O 1
ATOM 1464 N N . ASP A 1 182 ? 8.767 -19.810 -20.628 1.00 35.12 182 ASP A N 1
ATOM 1465 C CA . ASP A 1 182 ? 7.458 -19.818 -21.267 1.00 35.12 182 ASP A CA 1
ATOM 1466 C C . ASP A 1 182 ? 6.390 -20.359 -20.313 1.00 35.12 182 ASP A C 1
ATOM 1468 O O . ASP A 1 182 ? 6.541 -21.439 -19.733 1.00 35.12 182 ASP A O 1
ATOM 1472 N N . VAL A 1 183 ? 5.296 -19.612 -20.178 1.00 32.66 183 VAL A N 1
ATOM 1473 C CA . VAL A 1 183 ? 4.049 -20.158 -19.652 1.00 32.66 183 VAL A CA 1
ATOM 1474 C C . VAL A 1 183 ? 3.612 -21.232 -20.650 1.00 32.66 183 VAL A C 1
ATOM 1476 O O . VAL A 1 183 ? 3.131 -20.914 -21.737 1.00 32.66 183 VAL A O 1
ATOM 1479 N N . LYS A 1 184 ? 3.873 -22.497 -20.317 1.00 31.55 184 LYS A N 1
ATOM 1480 C CA . LYS A 1 184 ? 3.217 -23.648 -20.939 1.00 31.55 184 LYS A CA 1
ATOM 1481 C C . LYS A 1 184 ? 1.921 -23.956 -20.214 1.00 31.55 184 LYS A C 1
ATOM 1483 O O . LYS A 1 184 ? 1.933 -23.898 -18.964 1.00 31.55 184 LYS A O 1
#

Foldseek 3Di:
DVVVVVVVVPDDDPDDDDCPPDRCRLLVVQVVCVVVVNHDPVSVVVNVVVVVVVVVVDPD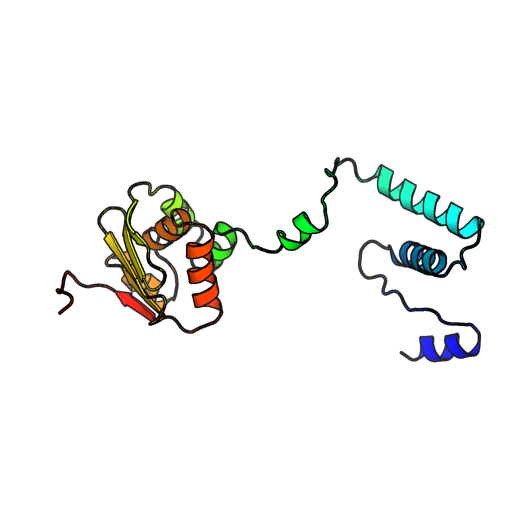DDDDDDVVNVVVPPPDDLLRLLCVFEPPVLLVVLQVFPPKAWPDDDPQKTWIQGVNWTWIAGLVLQEIEIQDPVLVVSQVVNHDGSRVSNVLVVDDVVSSCSNSVSVVVDPHHRDYDPDDDDPD

Sequence (184 aa):
MPKLKEMAQTADVYGYFNNHYHGYAPENCVDVLEMLGMTTPEQKETRQRISGYWKGKVTTKSIPRTLSDFLEQEKEDIATLLSGYIEASRLENAKEIKDIEMIELGTDKIVADVRGYSVYIDLEKKFILDDCGDWRRTARERRFCKHIGALMLALPEDAARGVLEGIKKQQWEFSQYTGRGDVK

pLDDT: mean 76.46, std 15.48, range [31.55, 93.94]

Secondary structure (DSSP, 8-state):
-HHHHHHTTTS---------STT-HHHHHHHHHHHTT---HHHHHHHHHHHHHHHTT---------HHHHHHTT---HHHHHHTTS-HHHHHHHHT---EEEEEE-SSEEEEEETTEEEEEETTTTEEEE--TTHHHHGGGT---HHHHHHHHHS-HHHHHHHHHHHHHS--EEEE--S-----